Protein AF-A0A969QI67-F1 (afdb_monomer_lite)

Secondary structure (DSSP, 8-state):
-HHHHHHHHT-EEE--EEEEE-SS-EEEE--EEESEEEEEEEEEEEETTTTEEEEEEEEEEEEEE-GGGGGTB-HHHHHHTSS-B------GGGGGS-TTTSHHHHHHHHHHHHHHHHHTTSS-TTEEEHHHHHHHHS-HHHHHHHHH-HHHHHHHHHHHHHHHHHHHHTT-B-TT----S------------------------------------BPSS--GGGSTT--PPPPTTHHHHHHH-EEE-BPPTTHHHHHHHHHHHHHTT-PPPP--SPPPHHHHHHHHHHTT--HHHHHHHHTS-HHHHHHHHTTSSPPPHHHHHHHHHHHT-

Sequence (333 aa):
MASIAYALSCLMVKAVWIEGRGKKQIDASTPIGRMWEVLIDSHGQFDWITGKINEPDEVYITIRPGLWTAHFLNQAGSKAKEALYQFGYLALNILKLDPYHDELTLRLAIHLTLDVRIRARDRNPYEYRVKTLLEAVIPEAMIQEARQNSEKARGLFSRWNHALKLLASLGWQPADSGHSGSLELLAPLSVPEAAEAAEAAETTNQSGQSQSQNRVFYTQPYPEWLASESKLKKPRGWIDLWLEHKLMIKPPHPIPERMDSLMNHRKASVKPLKTSAPLTGADVKAARKERRWTQAKLAGTLKVHQSLIAKIESGDRPIRADLETDLRRILDL

Structure (mmCIF, N/CA/C/O backbone):
data_AF-A0A969QI67-F1
#
_entry.id   AF-A0A969QI67-F1
#
loop_
_atom_site.group_PDB
_atom_site.id
_atom_site.type_symbol
_atom_site.label_atom_id
_atom_site.label_alt_id
_atom_site.label_comp_id
_atom_site.label_asym_id
_atom_site.label_entity_id
_atom_site.label_seq_id
_atom_site.pdbx_PDB_ins_code
_atom_site.Cartn_x
_atom_site.Cartn_y
_atom_site.Cartn_z
_atom_site.occupancy
_atom_site.B_iso_or_equiv
_atom_site.auth_seq_id
_atom_site.auth_comp_id
_atom_site.auth_asym_id
_atom_site.auth_atom_id
_atom_site.pdbx_PDB_model_num
ATOM 1 N N . MET A 1 1 ? 26.042 0.770 8.384 1.00 57.84 1 MET A N 1
ATOM 2 C CA . MET A 1 1 ? 25.482 0.944 7.021 1.00 57.84 1 MET A CA 1
ATOM 3 C C . MET A 1 1 ? 25.737 -0.265 6.120 1.00 57.84 1 MET A C 1
ATOM 5 O O . MET A 1 1 ? 24.765 -0.810 5.613 1.00 57.84 1 MET A O 1
ATOM 9 N N . ALA A 1 2 ? 26.977 -0.755 5.975 1.00 64.81 2 ALA A N 1
ATOM 10 C CA . ALA A 1 2 ? 27.280 -1.943 5.156 1.00 64.81 2 ALA A CA 1
ATOM 11 C C . ALA A 1 2 ? 26.509 -3.218 5.573 1.00 64.81 2 ALA A C 1
ATOM 13 O O . ALA A 1 2 ? 26.012 -3.943 4.717 1.00 64.81 2 ALA A O 1
ATOM 14 N N . SER A 1 3 ? 26.310 -3.454 6.876 1.00 68.81 3 SER A N 1
ATOM 15 C CA . SER A 1 3 ? 25.497 -4.581 7.373 1.00 68.81 3 SER A CA 1
ATOM 16 C C . SER A 1 3 ? 24.025 -4.505 6.943 1.00 68.81 3 SER A C 1
ATOM 18 O O . SER A 1 3 ? 23.426 -5.522 6.605 1.00 68.81 3 SER A O 1
ATOM 20 N N . ILE A 1 4 ? 23.452 -3.298 6.900 1.00 73.25 4 ILE A N 1
ATOM 21 C CA . ILE A 1 4 ? 22.071 -3.054 6.462 1.00 73.25 4 ILE A CA 1
ATOM 22 C C . ILE A 1 4 ? 21.957 -3.262 4.948 1.00 73.25 4 ILE A C 1
ATOM 24 O O . ILE A 1 4 ? 21.030 -3.923 4.488 1.00 73.25 4 ILE A O 1
ATOM 28 N N . ALA A 1 5 ? 22.922 -2.761 4.170 1.00 73.00 5 ALA A N 1
ATOM 29 C CA . ALA A 1 5 ? 22.986 -2.988 2.725 1.00 73.00 5 ALA A CA 1
ATOM 30 C C . ALA A 1 5 ? 23.139 -4.479 2.380 1.00 73.00 5 ALA A C 1
ATOM 32 O O . ALA A 1 5 ? 22.491 -4.981 1.461 1.00 73.00 5 ALA A O 1
ATOM 33 N N . TYR A 1 6 ? 23.928 -5.212 3.168 1.00 75.44 6 TYR A N 1
ATOM 34 C CA . TYR A 1 6 ? 24.057 -6.657 3.029 1.00 75.44 6 TYR A CA 1
ATOM 35 C C . TYR A 1 6 ? 22.739 -7.373 3.350 1.00 75.44 6 TYR A C 1
ATOM 37 O O . TYR A 1 6 ? 22.290 -8.201 2.559 1.00 75.44 6 TYR A O 1
ATOM 45 N N . ALA A 1 7 ? 22.067 -7.004 4.447 1.00 76.56 7 ALA A N 1
ATOM 46 C CA . ALA A 1 7 ? 20.756 -7.551 4.797 1.00 76.56 7 ALA A CA 1
ATOM 47 C C . ALA A 1 7 ? 19.707 -7.294 3.699 1.00 76.56 7 ALA A C 1
ATOM 49 O O . ALA A 1 7 ? 18.962 -8.206 3.340 1.00 76.56 7 ALA A O 1
ATOM 50 N N . LEU A 1 8 ? 19.700 -6.096 3.099 1.00 74.94 8 LEU A N 1
ATOM 51 C CA . LEU A 1 8 ? 18.862 -5.768 1.939 1.00 74.94 8 LEU A CA 1
ATOM 52 C C . LEU A 1 8 ? 19.142 -6.690 0.742 1.00 74.94 8 LEU A C 1
ATOM 54 O O . LEU A 1 8 ? 18.202 -7.123 0.076 1.00 74.94 8 LEU A O 1
ATOM 58 N N . SER A 1 9 ? 20.410 -7.036 0.494 1.00 80.88 9 SER A N 1
ATOM 59 C CA . SER A 1 9 ? 20.816 -7.945 -0.592 1.00 80.88 9 SER A CA 1
ATOM 60 C C . SER A 1 9 ? 20.317 -9.387 -0.418 1.00 80.88 9 SER A C 1
ATOM 62 O O . SER A 1 9 ? 20.252 -10.140 -1.395 1.00 80.88 9 SER A O 1
ATOM 64 N N . CYS A 1 10 ? 19.976 -9.768 0.817 1.00 83.62 10 CYS A N 1
ATOM 65 C CA . CYS A 1 10 ? 19.497 -11.099 1.187 1.00 83.62 10 CYS A CA 1
ATOM 66 C C . CYS A 1 10 ? 17.968 -11.220 1.138 1.00 83.62 10 CYS A C 1
ATOM 68 O O . CYS A 1 10 ? 17.440 -12.328 1.246 1.00 83.62 10 CYS A O 1
ATOM 70 N N . LEU A 1 11 ? 17.241 -10.111 0.969 1.00 83.62 11 LEU A N 1
ATOM 71 C CA . LEU A 1 11 ? 15.788 -10.148 0.842 1.00 83.62 11 LEU A CA 1
ATOM 72 C C . LEU A 1 11 ? 15.393 -10.830 -0.469 1.00 83.62 11 LEU A C 1
ATOM 74 O O . LEU A 1 11 ? 15.774 -10.399 -1.561 1.00 83.62 11 LEU A O 1
ATOM 78 N N . MET A 1 12 ? 14.593 -11.888 -0.359 1.00 85.81 12 MET A N 1
ATOM 79 C CA . MET A 1 12 ? 14.030 -12.591 -1.506 1.00 85.81 12 MET A CA 1
ATOM 80 C C . MET A 1 12 ? 12.605 -12.134 -1.784 1.00 85.81 12 MET A C 1
ATOM 82 O O . MET A 1 12 ? 11.848 -11.790 -0.878 1.00 85.81 12 MET A O 1
ATOM 86 N N . VAL A 1 13 ? 12.223 -12.207 -3.052 1.00 85.44 13 VAL A N 1
ATOM 87 C CA . VAL A 1 13 ? 10.846 -12.047 -3.494 1.00 85.44 13 VAL A CA 1
ATOM 88 C C . VAL A 1 13 ? 10.419 -13.299 -4.246 1.00 85.44 13 VAL A C 1
ATOM 90 O O . VAL A 1 13 ? 11.119 -13.789 -5.133 1.00 85.44 13 VAL A O 1
ATOM 93 N N . LYS A 1 14 ? 9.251 -13.820 -3.872 1.00 84.88 14 LYS A N 1
ATOM 94 C CA . LYS A 1 14 ? 8.508 -14.801 -4.655 1.00 84.88 14 LYS A CA 1
ATOM 95 C C . LYS A 1 14 ? 7.307 -14.083 -5.226 1.00 84.88 14 LYS A C 1
ATOM 97 O O . LYS A 1 14 ? 6.438 -13.639 -4.478 1.00 84.88 14 LYS A O 1
ATOM 102 N N . ALA A 1 15 ? 7.263 -13.979 -6.539 1.00 79.38 15 ALA A N 1
ATOM 103 C CA . ALA A 1 15 ? 6.142 -13.368 -7.216 1.00 79.38 15 ALA A CA 1
ATOM 104 C C . ALA A 1 15 ? 5.354 -14.461 -7.940 1.00 79.38 15 ALA A C 1
ATOM 106 O O . ALA A 1 15 ? 5.941 -15.411 -8.443 1.00 79.38 15 ALA A O 1
ATOM 107 N N . VAL A 1 16 ? 4.026 -14.370 -7.931 1.00 80.38 16 VAL A N 1
ATOM 108 C CA . VAL A 1 16 ? 3.135 -15.362 -8.544 1.00 80.38 16 VAL A CA 1
ATOM 109 C C . VAL A 1 16 ? 2.173 -14.614 -9.450 1.00 80.38 16 VAL A C 1
ATOM 111 O O . VAL A 1 16 ? 1.449 -13.740 -8.972 1.00 80.38 16 VAL A O 1
ATOM 114 N N . TRP A 1 17 ? 2.138 -14.955 -10.736 1.00 76.00 17 TRP A N 1
ATOM 115 C CA . TRP A 1 17 ? 1.063 -14.508 -11.620 1.00 76.00 17 TRP A CA 1
ATOM 116 C C . TRP A 1 17 ? 0.420 -15.684 -12.331 1.00 76.00 17 TRP A C 1
ATOM 118 O O . TRP A 1 17 ? 1.061 -16.685 -12.633 1.00 76.00 17 TRP A O 1
ATOM 128 N N . ILE A 1 18 ? -0.870 -15.532 -12.603 1.00 73.88 18 ILE A N 1
ATOM 129 C CA . ILE A 1 18 ? -1.696 -16.526 -13.276 1.00 73.88 18 ILE A CA 1
ATOM 130 C C . ILE A 1 18 ? -1.919 -16.033 -14.706 1.00 73.88 18 ILE A C 1
ATOM 132 O O . ILE A 1 18 ? -2.551 -14.995 -14.904 1.00 73.88 18 ILE A O 1
ATOM 136 N N . GLU A 1 19 ? -1.386 -16.757 -15.686 1.00 69.50 19 GLU A N 1
ATOM 137 C CA . GLU A 1 19 ? -1.481 -16.436 -17.118 1.00 69.50 19 GLU A CA 1
ATOM 138 C C . GLU A 1 19 ? -2.840 -16.836 -17.699 1.00 69.50 19 GLU A C 1
ATOM 140 O O . GLU A 1 19 ? -3.358 -16.189 -18.611 1.00 69.50 19 GLU A O 1
ATOM 145 N N . GLY A 1 20 ? -3.475 -17.857 -17.120 1.00 66.00 20 GLY A N 1
ATOM 146 C CA . GLY A 1 20 ? -4.795 -18.301 -17.534 1.00 66.00 20 GLY A CA 1
ATOM 147 C C . GLY A 1 20 ? -5.398 -19.351 -16.611 1.00 66.00 20 GLY A C 1
ATOM 148 O O . GLY A 1 20 ? -4.713 -20.046 -15.863 1.00 66.00 20 GLY A O 1
ATOM 149 N N . ARG A 1 21 ? -6.725 -19.478 -16.674 1.00 63.44 21 ARG A N 1
ATOM 150 C CA . ARG A 1 21 ? -7.462 -20.583 -16.054 1.00 63.44 21 ARG A CA 1
ATOM 151 C C . ARG A 1 21 ? -7.973 -21.487 -17.170 1.00 63.44 21 ARG A C 1
ATOM 153 O O . ARG A 1 21 ? -8.913 -21.130 -17.875 1.00 63.44 21 ARG A O 1
ATOM 160 N N . GLY A 1 22 ? -7.327 -22.632 -17.362 1.00 66.81 22 GLY A N 1
ATOM 161 C CA . GLY A 1 22 ? -7.851 -23.705 -18.200 1.00 66.81 22 GLY A CA 1
ATOM 162 C C . GLY A 1 22 ? -9.047 -24.391 -17.532 1.00 66.81 22 GLY A C 1
ATOM 163 O O . GLY A 1 22 ? -9.340 -24.162 -16.360 1.00 66.81 22 GLY A O 1
ATOM 164 N N . LYS A 1 23 ? -9.729 -25.288 -18.257 1.00 62.09 23 LYS A N 1
ATOM 165 C CA . LYS A 1 23 ? -10.923 -25.996 -17.745 1.00 62.09 23 LYS A CA 1
ATOM 166 C C . LYS A 1 23 ? -10.667 -26.819 -16.467 1.00 62.09 23 LYS A C 1
ATOM 168 O O . LYS A 1 23 ? -11.623 -27.115 -15.761 1.00 62.09 23 LYS A O 1
ATOM 173 N N . LYS A 1 24 ? -9.413 -27.210 -16.185 1.00 69.25 24 LYS A N 1
ATOM 174 C CA . LYS A 1 24 ? -9.020 -27.999 -14.995 1.00 69.25 24 LYS A CA 1
ATOM 175 C C . LYS A 1 24 ? -7.653 -27.640 -14.386 1.00 69.25 24 LYS A C 1
ATOM 177 O O . LYS A 1 24 ? -7.269 -28.253 -13.399 1.00 69.25 24 LYS A O 1
ATOM 182 N N . GLN A 1 25 ? -6.905 -26.697 -14.961 1.00 72.81 25 GLN A N 1
ATOM 183 C CA . GLN A 1 25 ? -5.555 -26.342 -14.505 1.00 72.81 25 GLN A CA 1
ATOM 184 C C . GLN A 1 25 ? -5.342 -24.831 -14.603 1.00 72.81 25 GLN A C 1
ATOM 186 O O . GLN A 1 25 ? -5.896 -24.176 -15.488 1.00 72.81 25 GLN A O 1
ATOM 191 N N . ILE A 1 26 ? -4.570 -24.291 -13.663 1.00 76.12 26 ILE A N 1
ATOM 192 C CA . ILE A 1 26 ? -4.177 -22.885 -13.624 1.00 76.12 26 ILE A CA 1
ATOM 193 C C . ILE A 1 26 ? -2.772 -22.808 -14.206 1.00 76.12 26 ILE A C 1
ATOM 195 O O . ILE A 1 26 ? -1.869 -23.463 -13.693 1.00 76.12 26 ILE A O 1
ATOM 199 N N . ASP A 1 27 ? -2.613 -22.025 -15.266 1.00 73.88 27 ASP A N 1
ATOM 200 C CA . ASP A 1 27 ? -1.302 -21.722 -15.825 1.00 73.88 27 ASP A CA 1
ATOM 201 C C . ASP A 1 27 ? -0.727 -20.528 -15.062 1.00 73.88 27 ASP A C 1
ATOM 203 O O . ASP A 1 27 ? -1.368 -19.472 -14.985 1.00 73.88 27 ASP A O 1
ATOM 207 N N . ALA A 1 28 ? 0.413 -20.718 -14.403 1.00 77.69 28 ALA A N 1
ATOM 208 C CA . ALA A 1 28 ? 0.996 -19.729 -13.510 1.00 77.69 28 ALA A CA 1
ATOM 209 C C . ALA A 1 28 ? 2.522 -19.768 -13.544 1.00 77.69 28 ALA A C 1
ATOM 211 O O . ALA A 1 28 ? 3.132 -20.836 -13.541 1.00 77.69 28 ALA A O 1
ATOM 212 N N . SER A 1 29 ? 3.128 -18.587 -13.474 1.00 75.12 29 SER A N 1
ATOM 213 C CA . SER A 1 29 ? 4.569 -18.416 -13.323 1.00 75.12 29 SER A CA 1
ATOM 214 C C . SER A 1 29 ? 4.889 -17.948 -11.909 1.00 75.12 29 SER A C 1
ATOM 216 O O . SER A 1 29 ? 4.205 -17.078 -11.355 1.00 75.12 29 SER A O 1
ATOM 218 N N . THR A 1 30 ? 5.923 -18.542 -11.309 1.00 81.94 30 THR A N 1
ATOM 219 C CA . THR A 1 30 ? 6.340 -18.249 -9.932 1.00 81.94 30 THR A CA 1
ATOM 220 C C . THR A 1 30 ? 7.833 -17.923 -9.825 1.00 81.94 30 THR A C 1
ATOM 222 O O . THR A 1 30 ? 8.575 -18.701 -9.216 1.00 81.94 30 THR A O 1
ATOM 225 N N . PRO A 1 31 ? 8.325 -16.822 -10.426 1.00 81.25 31 PRO A N 1
ATOM 226 C CA . PRO A 1 31 ? 9.729 -16.452 -10.305 1.00 81.25 31 PRO A CA 1
ATOM 227 C C . PRO A 1 31 ? 10.107 -16.174 -8.845 1.00 81.25 31 PRO A C 1
ATOM 229 O O . PRO A 1 31 ? 9.384 -15.504 -8.098 1.00 81.25 31 PRO A O 1
ATOM 232 N N . ILE A 1 32 ? 11.271 -16.690 -8.455 1.00 86.56 32 ILE A N 1
ATOM 233 C CA . ILE A 1 32 ? 11.903 -16.457 -7.156 1.00 86.56 32 ILE A CA 1
ATOM 234 C C . ILE A 1 32 ? 13.264 -15.828 -7.428 1.00 86.56 32 ILE A C 1
ATOM 236 O O . ILE A 1 32 ? 14.030 -16.331 -8.247 1.00 86.56 32 ILE A O 1
ATOM 240 N N . GLY A 1 33 ? 13.568 -14.729 -6.748 1.00 86.56 33 GLY A N 1
ATOM 241 C CA . GLY A 1 33 ? 14.847 -14.050 -6.904 1.00 86.56 33 GLY A CA 1
ATOM 242 C C . GLY A 1 33 ? 15.124 -13.068 -5.778 1.00 86.56 33 GLY A C 1
ATOM 243 O O . GLY A 1 33 ? 14.332 -12.926 -4.844 1.00 86.56 33 GLY A O 1
ATOM 244 N N . ARG A 1 34 ? 16.257 -12.371 -5.871 1.00 87.75 34 ARG A N 1
ATOM 245 C CA . ARG A 1 34 ? 16.569 -11.268 -4.959 1.00 87.75 34 ARG A CA 1
ATOM 246 C C . ARG A 1 34 ? 15.637 -10.095 -5.230 1.00 87.75 34 ARG A C 1
ATOM 248 O O . ARG A 1 34 ? 15.347 -9.791 -6.385 1.00 87.75 34 ARG A O 1
ATOM 255 N N . MET A 1 35 ? 15.188 -9.430 -4.171 1.00 86.19 35 MET A N 1
ATOM 256 C CA . MET A 1 35 ? 14.384 -8.215 -4.288 1.00 86.19 35 MET A CA 1
ATOM 257 C C . MET A 1 35 ? 15.195 -7.100 -4.964 1.00 86.19 35 MET A C 1
ATOM 259 O O . MET A 1 35 ? 14.711 -6.464 -5.905 1.00 86.19 35 MET A O 1
ATOM 263 N N . TRP A 1 36 ? 16.446 -6.946 -4.524 1.00 88.00 36 TRP A N 1
ATOM 264 C CA . TRP A 1 36 ? 17.426 -5.988 -5.024 1.00 88.00 36 TRP A CA 1
ATOM 265 C C . TRP A 1 36 ? 18.759 -6.684 -5.284 1.00 88.00 36 TRP A C 1
ATOM 267 O O . TRP A 1 36 ? 19.158 -7.589 -4.549 1.00 88.00 36 TRP A O 1
ATOM 277 N N . GLU A 1 37 ? 19.471 -6.224 -6.302 1.00 89.56 37 GLU A N 1
ATOM 278 C CA . GLU A 1 37 ? 20.893 -6.496 -6.467 1.00 89.56 37 GLU A CA 1
ATOM 279 C C . GLU A 1 37 ? 21.665 -5.345 -5.829 1.00 89.56 37 GLU A C 1
ATOM 281 O O . GLU A 1 37 ? 21.509 -4.189 -6.220 1.00 89.56 37 GLU A O 1
ATOM 286 N N . VAL A 1 38 ? 22.459 -5.658 -4.808 1.00 89.88 38 VAL A N 1
ATOM 287 C CA . VAL A 1 38 ? 23.224 -4.668 -4.048 1.00 89.88 38 VAL A CA 1
ATOM 288 C C . VAL A 1 38 ? 24.699 -5.001 -4.188 1.00 89.88 38 VAL A C 1
ATOM 290 O O . VAL A 1 38 ? 25.115 -6.114 -3.867 1.00 89.88 38 VAL A O 1
ATOM 293 N N . LEU A 1 39 ? 25.475 -4.028 -4.652 1.00 88.44 39 LEU A N 1
ATOM 294 C CA . LEU A 1 39 ? 26.931 -4.059 -4.649 1.00 88.44 39 LEU A CA 1
ATOM 295 C C . LEU A 1 39 ? 27.422 -3.106 -3.559 1.00 88.44 39 LEU A C 1
ATOM 297 O O . LEU A 1 39 ? 27.044 -1.934 -3.549 1.00 88.44 39 LEU A O 1
ATOM 301 N N . ILE A 1 40 ? 28.241 -3.627 -2.650 1.00 88.19 40 ILE A N 1
ATOM 302 C CA . ILE A 1 40 ? 28.930 -2.852 -1.618 1.00 88.19 40 ILE A CA 1
ATOM 303 C C . ILE A 1 40 ? 30.399 -2.838 -2.010 1.00 88.19 40 ILE A C 1
ATOM 305 O O . ILE A 1 40 ? 31.020 -3.898 -2.073 1.00 88.19 40 ILE A O 1
ATOM 309 N N . ASP A 1 41 ? 30.915 -1.654 -2.292 1.00 87.94 41 ASP A N 1
ATOM 310 C CA . ASP A 1 41 ? 32.299 -1.430 -2.676 1.00 87.94 41 ASP A CA 1
ATOM 311 C C . ASP A 1 41 ? 32.969 -0.571 -1.599 1.00 87.94 41 ASP A C 1
ATOM 313 O O . ASP A 1 41 ? 32.676 0.619 -1.455 1.00 87.94 41 ASP A O 1
ATOM 317 N N . SER A 1 42 ? 33.783 -1.219 -0.768 1.00 87.31 42 SER A N 1
ATOM 318 C CA . SER A 1 42 ? 34.485 -0.592 0.352 1.00 87.31 42 SER A CA 1
ATOM 319 C C . SER A 1 42 ? 35.888 -0.198 -0.095 1.00 87.31 42 SER A C 1
ATOM 321 O O . SER A 1 42 ? 36.653 -1.060 -0.519 1.00 87.31 42 SER A O 1
ATOM 323 N N . HIS A 1 43 ? 36.242 1.075 0.056 1.00 86.12 43 HIS A N 1
ATOM 324 C CA . HIS A 1 43 ? 37.562 1.616 -0.268 1.00 86.12 43 HIS A CA 1
ATOM 325 C C . HIS A 1 43 ? 38.299 1.969 1.018 1.00 86.12 43 HIS A C 1
ATOM 327 O O . HIS A 1 43 ? 37.721 2.556 1.928 1.00 86.12 43 HIS A O 1
ATOM 333 N N . GLY A 1 44 ? 39.571 1.598 1.105 1.00 86.19 44 GLY A N 1
ATOM 334 C CA . GLY A 1 44 ? 40.429 1.899 2.246 1.00 86.19 44 GLY A CA 1
ATOM 335 C C . GLY A 1 44 ? 41.726 1.106 2.189 1.00 86.19 44 GLY A C 1
ATOM 336 O O . GLY A 1 44 ? 42.015 0.436 1.192 1.00 86.19 44 GLY A O 1
ATOM 337 N N . GLN A 1 45 ? 42.509 1.155 3.266 1.00 85.50 45 GLN A N 1
ATOM 338 C CA . GLN A 1 45 ? 43.750 0.388 3.332 1.00 85.50 45 GLN A CA 1
ATOM 339 C C . GLN A 1 45 ? 43.470 -1.118 3.322 1.00 85.50 45 GLN A C 1
ATOM 341 O O . GLN A 1 45 ? 42.814 -1.669 4.207 1.00 85.50 45 GLN A O 1
ATOM 346 N N . PHE A 1 46 ? 43.991 -1.783 2.291 1.00 85.50 46 PHE A N 1
ATOM 347 C CA . PHE A 1 46 ? 43.936 -3.228 2.162 1.00 85.50 46 PHE A CA 1
ATOM 348 C C . PHE A 1 46 ? 45.037 -3.857 3.010 1.00 85.50 46 PHE A C 1
ATOM 350 O O . PHE A 1 46 ? 46.228 -3.666 2.752 1.00 85.50 46 PHE A O 1
ATOM 357 N N . ASP A 1 47 ? 44.637 -4.623 4.016 1.00 86.19 47 ASP A N 1
ATOM 358 C CA . ASP A 1 47 ? 45.571 -5.399 4.810 1.00 86.19 47 ASP A CA 1
ATOM 359 C C . ASP A 1 47 ? 45.891 -6.709 4.078 1.00 86.19 47 ASP A C 1
ATOM 361 O O . ASP A 1 47 ? 45.068 -7.622 3.978 1.00 86.19 47 ASP A O 1
ATOM 365 N N . TRP A 1 48 ? 47.119 -6.797 3.565 1.00 82.62 48 TRP A N 1
ATOM 366 C CA . TRP A 1 48 ? 47.627 -7.948 2.818 1.00 82.62 48 TRP A CA 1
ATOM 367 C C . TRP A 1 48 ? 47.728 -9.232 3.652 1.00 82.62 48 TRP A C 1
ATOM 369 O O . TRP A 1 48 ? 47.780 -10.316 3.074 1.00 82.62 48 TRP A O 1
ATOM 379 N N . ILE A 1 49 ? 47.747 -9.135 4.986 1.00 85.19 49 ILE A N 1
ATOM 380 C CA . ILE A 1 49 ? 47.819 -10.292 5.888 1.00 85.19 49 ILE A CA 1
ATOM 381 C C . ILE A 1 49 ? 46.419 -10.859 6.127 1.00 85.19 49 ILE A C 1
ATOM 383 O O . ILE A 1 49 ? 46.221 -12.073 6.078 1.00 85.19 49 ILE A O 1
ATOM 387 N N . THR A 1 50 ? 45.433 -9.992 6.376 1.00 81.81 50 THR A N 1
ATOM 388 C CA . THR A 1 50 ? 44.051 -10.422 6.650 1.00 81.81 50 THR A CA 1
ATOM 389 C C . THR A 1 50 ? 43.192 -10.561 5.391 1.00 81.81 50 THR A C 1
ATOM 391 O O . THR A 1 50 ? 42.117 -11.165 5.450 1.00 81.81 50 THR A O 1
ATOM 394 N N . GLY A 1 51 ? 43.658 -10.043 4.249 1.00 82.12 51 GLY A N 1
ATOM 395 C CA . GLY A 1 51 ? 42.952 -10.066 2.966 1.00 82.12 51 GLY A CA 1
ATOM 396 C C . GLY A 1 51 ? 41.677 -9.221 2.968 1.00 82.12 51 GLY A C 1
ATOM 397 O O . GLY A 1 51 ? 40.738 -9.516 2.225 1.00 82.12 51 GLY A O 1
ATOM 398 N N . LYS A 1 52 ? 41.597 -8.225 3.856 1.00 82.88 52 LYS A N 1
ATOM 399 C CA . LYS A 1 52 ? 40.393 -7.434 4.122 1.00 82.88 52 LYS A CA 1
ATOM 400 C C . LYS A 1 52 ? 40.733 -5.959 4.287 1.00 82.88 52 LYS A C 1
ATOM 402 O O . LYS A 1 52 ? 41.849 -5.587 4.631 1.00 82.88 52 LYS A O 1
ATOM 407 N N . ILE A 1 53 ? 39.719 -5.128 4.079 1.00 83.44 53 ILE A N 1
ATOM 408 C CA . ILE A 1 53 ? 39.731 -3.714 4.452 1.00 83.44 53 ILE A CA 1
ATOM 409 C C . ILE A 1 53 ? 38.994 -3.632 5.788 1.00 83.44 53 ILE A C 1
ATOM 411 O O . ILE A 1 53 ? 37.776 -3.820 5.833 1.00 83.44 53 ILE A O 1
ATOM 415 N N . ASN A 1 54 ? 39.736 -3.453 6.880 1.00 76.19 54 ASN A N 1
ATOM 416 C CA . ASN A 1 54 ? 39.169 -3.486 8.233 1.00 76.19 54 ASN A CA 1
ATOM 417 C C . ASN A 1 54 ? 38.498 -2.154 8.608 1.00 76.19 54 ASN A C 1
ATOM 419 O O . ASN A 1 54 ? 37.465 -2.157 9.275 1.00 76.19 54 ASN A O 1
ATOM 423 N N . GLU A 1 55 ? 39.034 -1.038 8.111 1.00 82.12 55 GLU A N 1
ATOM 424 C CA . GLU A 1 55 ? 38.524 0.319 8.328 1.00 82.12 55 GLU A CA 1
ATOM 425 C C . GLU A 1 55 ? 38.457 1.046 6.977 1.00 82.12 55 GLU A C 1
ATOM 427 O O . GLU A 1 55 ? 39.445 1.629 6.538 1.00 82.12 55 GLU A O 1
ATOM 432 N N . PRO A 1 56 ? 37.336 0.929 6.244 1.00 81.81 56 PRO A N 1
ATOM 433 C CA . PRO A 1 56 ? 37.188 1.612 4.969 1.00 81.81 56 PRO A CA 1
ATOM 434 C C . PRO A 1 56 ? 37.027 3.120 5.179 1.00 81.81 56 PRO A C 1
ATOM 436 O O . PRO A 1 56 ? 36.194 3.549 5.980 1.00 81.81 56 PRO A O 1
ATOM 439 N N . ASP A 1 57 ? 37.783 3.903 4.415 1.00 86.56 57 ASP A N 1
ATOM 440 C CA . ASP A 1 57 ? 37.674 5.361 4.350 1.00 86.56 57 ASP A CA 1
ATOM 441 C C . ASP A 1 57 ? 36.360 5.776 3.663 1.00 86.56 57 ASP A C 1
ATOM 443 O O . ASP A 1 57 ? 35.703 6.737 4.066 1.00 86.56 57 ASP A O 1
ATOM 447 N N . GLU A 1 58 ? 35.936 5.011 2.648 1.00 85.81 58 GLU A N 1
ATOM 448 C CA . GLU A 1 58 ? 34.721 5.258 1.870 1.00 85.81 58 GLU A CA 1
ATOM 449 C C . GLU A 1 58 ? 33.960 3.957 1.575 1.00 85.81 58 GLU A C 1
ATOM 451 O O . GLU A 1 58 ? 34.539 2.883 1.410 1.00 85.81 58 GLU A O 1
ATOM 456 N N . VAL A 1 59 ? 32.628 4.038 1.479 1.00 84.38 59 VAL A N 1
ATOM 457 C CA . VAL A 1 59 ? 31.776 2.901 1.095 1.00 84.38 59 VAL A CA 1
ATOM 458 C C . VAL A 1 59 ? 30.768 3.349 0.044 1.00 84.38 59 VAL A C 1
ATOM 460 O O . VAL A 1 59 ? 29.855 4.124 0.335 1.00 84.38 59 VAL A O 1
ATOM 463 N N . TYR A 1 60 ? 30.888 2.804 -1.164 1.00 87.38 60 TYR A N 1
ATOM 464 C CA . TYR A 1 60 ? 29.936 3.007 -2.249 1.00 87.38 60 TYR A CA 1
ATOM 465 C C . TYR A 1 60 ? 28.914 1.871 -2.258 1.00 87.38 60 TYR A C 1
ATOM 467 O O . TYR A 1 60 ? 29.257 0.689 -2.273 1.00 87.38 60 TYR A O 1
ATOM 475 N N . ILE A 1 61 ? 27.628 2.223 -2.258 1.00 86.31 61 ILE A N 1
ATOM 476 C CA . ILE A 1 61 ? 26.530 1.252 -2.320 1.00 86.31 61 ILE A CA 1
ATOM 477 C C . ILE A 1 61 ? 25.770 1.481 -3.622 1.00 86.31 61 ILE A C 1
ATOM 479 O O . ILE A 1 61 ? 25.081 2.487 -3.781 1.00 86.31 61 ILE A O 1
ATOM 483 N N . THR A 1 62 ? 25.871 0.530 -4.550 1.00 88.50 62 THR A N 1
ATOM 484 C CA . THR A 1 62 ? 25.101 0.542 -5.801 1.00 88.50 62 THR A CA 1
ATOM 485 C C . THR A 1 62 ? 23.930 -0.423 -5.686 1.00 88.50 62 THR A C 1
ATOM 487 O O . THR A 1 62 ? 24.115 -1.593 -5.357 1.00 88.50 62 THR A O 1
ATOM 490 N N . ILE A 1 63 ? 22.719 0.053 -5.982 1.00 86.81 63 ILE A N 1
ATOM 491 C CA . ILE A 1 63 ? 21.485 -0.735 -5.880 1.00 86.81 63 ILE A CA 1
ATOM 492 C C . ILE A 1 63 ? 20.820 -0.808 -7.253 1.00 86.81 63 ILE A C 1
ATOM 494 O O . ILE A 1 63 ? 20.625 0.210 -7.918 1.00 86.81 63 ILE A O 1
ATOM 498 N N . ARG A 1 64 ? 20.446 -2.018 -7.671 1.00 89.94 64 ARG A N 1
ATOM 499 C CA . ARG A 1 64 ? 19.677 -2.290 -8.889 1.00 89.94 64 ARG A CA 1
ATOM 500 C C . ARG A 1 64 ? 18.440 -3.134 -8.566 1.00 89.94 64 ARG A C 1
ATOM 502 O O . ARG A 1 64 ? 18.457 -3.911 -7.608 1.00 89.94 64 ARG A O 1
ATOM 509 N N . PRO A 1 65 ? 17.346 -2.995 -9.333 1.00 88.69 65 PRO A N 1
ATOM 510 C CA . PRO A 1 65 ? 16.198 -3.882 -9.192 1.00 88.69 65 PRO A CA 1
ATOM 511 C C . PRO A 1 65 ? 16.591 -5.323 -9.532 1.00 88.69 65 PRO A C 1
ATOM 513 O O . PRO A 1 65 ? 17.319 -5.555 -10.494 1.00 88.69 65 PRO A O 1
ATOM 516 N N . GLY A 1 66 ? 16.089 -6.294 -8.767 1.00 88.12 66 GLY A N 1
ATOM 517 C CA . GLY A 1 66 ? 16.327 -7.704 -9.068 1.00 88.12 66 GLY A CA 1
ATOM 518 C C . GLY A 1 66 ? 15.621 -8.175 -10.345 1.00 88.12 66 GLY A C 1
ATOM 519 O O . GLY A 1 66 ? 14.644 -7.569 -10.802 1.00 88.12 66 GLY A O 1
ATOM 520 N N . LEU A 1 67 ? 16.071 -9.310 -10.889 1.00 87.88 67 LEU A N 1
ATOM 521 C CA . LEU A 1 67 ? 15.568 -9.897 -12.143 1.00 87.88 67 LEU A CA 1
ATOM 522 C C . LEU A 1 67 ? 14.058 -10.155 -12.175 1.00 87.88 67 LEU A C 1
ATOM 524 O O . LEU A 1 67 ? 13.466 -10.153 -13.251 1.00 87.88 67 LEU A O 1
ATOM 528 N N . TRP A 1 68 ? 13.409 -10.322 -11.017 1.00 85.19 68 TRP A N 1
ATOM 529 C CA . TRP A 1 68 ? 11.952 -10.452 -10.946 1.00 85.19 68 TRP A CA 1
ATOM 530 C C . TRP A 1 68 ? 11.250 -9.291 -11.668 1.00 85.19 68 TRP A C 1
ATOM 532 O O . TRP A 1 68 ? 10.248 -9.504 -12.345 1.00 85.19 68 TRP A O 1
ATOM 542 N N . THR A 1 69 ? 11.810 -8.078 -11.612 1.00 85.38 69 THR A N 1
ATOM 543 C CA . THR A 1 69 ? 11.242 -6.889 -12.262 1.00 85.38 69 THR A CA 1
ATOM 544 C C . THR A 1 69 ? 11.146 -7.009 -13.781 1.00 85.38 69 THR A C 1
ATOM 546 O O . THR A 1 69 ? 10.229 -6.427 -14.361 1.00 85.38 69 THR A O 1
ATOM 549 N N . ALA A 1 70 ? 11.992 -7.821 -14.427 1.00 83.12 70 ALA A N 1
ATOM 550 C CA . ALA A 1 70 ? 11.928 -8.075 -15.868 1.00 83.12 70 ALA A CA 1
ATOM 551 C C . ALA A 1 70 ? 10.584 -8.681 -16.302 1.00 83.12 70 ALA A C 1
ATOM 553 O O . ALA A 1 70 ? 10.178 -8.537 -17.456 1.00 83.12 70 ALA A O 1
ATOM 554 N N . HIS A 1 71 ? 9.870 -9.306 -15.366 1.00 79.50 71 HIS A N 1
ATOM 555 C CA . HIS A 1 71 ? 8.567 -9.891 -15.615 1.00 79.50 71 HIS A CA 1
ATOM 556 C C . HIS A 1 71 ? 7.371 -9.027 -15.181 1.00 79.50 71 HIS A C 1
ATOM 558 O O . HIS A 1 71 ? 6.247 -9.337 -15.565 1.00 79.50 71 HIS A O 1
ATOM 564 N N . PHE A 1 72 ? 7.573 -7.958 -14.399 1.00 76.06 72 PHE A N 1
ATOM 565 C CA . PHE A 1 72 ? 6.472 -7.140 -13.845 1.00 76.06 72 PHE A CA 1
ATOM 566 C C . PHE A 1 72 ? 6.541 -5.646 -14.172 1.00 76.06 72 PHE A C 1
ATOM 568 O O . PHE A 1 72 ? 5.521 -4.951 -14.119 1.00 76.06 72 PHE A O 1
ATOM 575 N N . LEU A 1 73 ? 7.730 -5.148 -14.505 1.00 78.56 73 LEU A N 1
ATOM 576 C CA . LEU A 1 73 ? 8.015 -3.748 -14.816 1.00 78.56 73 LEU A CA 1
ATOM 577 C C . LEU A 1 73 ? 8.557 -3.588 -16.246 1.00 78.56 73 LEU A C 1
ATOM 579 O O . LEU A 1 73 ? 9.129 -2.555 -16.586 1.00 78.56 73 LEU A O 1
ATOM 583 N N . ASN A 1 74 ? 8.319 -4.572 -17.119 1.00 81.06 74 ASN A N 1
ATOM 584 C CA . ASN A 1 74 ? 8.771 -4.559 -18.507 1.00 81.06 74 ASN A CA 1
ATOM 585 C C . ASN A 1 74 ? 7.644 -4.166 -19.476 1.00 81.06 74 ASN A C 1
ATOM 587 O O . ASN A 1 74 ? 6.806 -4.982 -19.867 1.00 81.06 74 ASN A O 1
ATOM 591 N N . GLN A 1 75 ? 7.641 -2.901 -19.903 1.00 76.88 75 GLN A N 1
ATOM 592 C CA . GLN A 1 75 ? 6.634 -2.371 -20.827 1.00 76.88 75 GLN A CA 1
ATOM 593 C C . GLN A 1 75 ? 6.682 -3.045 -22.207 1.00 76.88 75 GLN A C 1
ATOM 595 O O . GLN A 1 75 ? 5.632 -3.308 -22.798 1.00 76.88 75 GLN A O 1
ATOM 600 N N . ALA A 1 76 ? 7.880 -3.342 -22.721 1.00 75.19 76 ALA A N 1
ATOM 601 C CA . ALA A 1 76 ? 8.050 -4.018 -24.006 1.00 75.19 76 ALA A CA 1
ATOM 602 C C . ALA A 1 76 ? 7.531 -5.463 -23.943 1.00 75.19 76 ALA A C 1
ATOM 604 O O . ALA A 1 76 ? 6.750 -5.873 -24.802 1.00 75.19 76 ALA A O 1
ATOM 605 N N . GLY A 1 77 ? 7.870 -6.187 -22.872 1.00 75.38 77 GLY A N 1
ATOM 606 C CA . GLY A 1 77 ? 7.348 -7.527 -22.597 1.00 75.38 77 GLY A CA 1
ATOM 607 C C . GLY A 1 77 ? 5.827 -7.540 -22.420 1.00 75.38 77 GLY A C 1
ATOM 608 O O . GLY A 1 77 ? 5.162 -8.449 -22.905 1.00 75.38 77 GLY A O 1
ATOM 609 N N . SER A 1 78 ? 5.239 -6.492 -21.833 1.00 75.62 78 SER A N 1
ATOM 610 C CA . SER A 1 78 ? 3.779 -6.362 -21.743 1.00 75.62 78 SER A CA 1
ATOM 611 C C . SER A 1 78 ? 3.093 -6.181 -23.090 1.00 75.62 78 SER A C 1
ATOM 613 O O . SER A 1 78 ? 2.053 -6.801 -23.317 1.00 75.62 78 SER A O 1
ATOM 615 N N . LYS A 1 79 ? 3.681 -5.414 -24.016 1.00 75.94 79 LYS A N 1
ATOM 616 C CA . LYS A 1 79 ? 3.180 -5.333 -25.399 1.00 75.94 79 LYS A CA 1
ATOM 617 C C . LYS A 1 79 ? 3.292 -6.682 -26.120 1.00 75.94 79 LYS A C 1
ATOM 619 O O . LYS A 1 79 ? 2.391 -7.042 -26.871 1.00 75.94 79 LYS A O 1
ATOM 624 N N . ALA A 1 80 ? 4.353 -7.440 -25.844 1.00 73.56 80 ALA A N 1
ATOM 625 C CA . ALA A 1 80 ? 4.569 -8.784 -26.380 1.00 73.56 80 ALA A CA 1
ATOM 626 C C . ALA A 1 80 ? 3.751 -9.891 -25.677 1.00 73.56 80 ALA A C 1
ATOM 628 O O . ALA A 1 80 ? 3.732 -11.017 -26.163 1.00 73.56 80 ALA A O 1
ATOM 629 N N . LYS A 1 81 ? 3.040 -9.579 -24.579 1.00 71.50 81 LYS A N 1
ATOM 630 C CA . LYS A 1 81 ? 2.343 -10.537 -23.691 1.00 71.50 81 LYS A CA 1
ATOM 631 C C . LYS A 1 81 ? 3.261 -11.572 -23.018 1.00 71.50 81 LYS A C 1
ATOM 633 O O . LYS A 1 81 ? 2.805 -12.646 -22.654 1.00 71.50 81 LYS A O 1
ATOM 638 N N . GLU A 1 82 ? 4.528 -11.223 -22.821 1.00 73.56 82 GLU A N 1
ATOM 639 C CA . GLU A 1 82 ? 5.558 -12.059 -22.179 1.00 73.56 82 GLU A CA 1
ATOM 640 C C . GLU A 1 82 ? 5.902 -11.573 -20.757 1.00 73.56 82 GLU A C 1
ATOM 642 O O . GLU A 1 82 ? 6.593 -12.252 -20.002 1.00 73.56 82 GLU A O 1
ATOM 647 N N . ALA A 1 83 ? 5.429 -10.382 -20.380 1.00 74.12 83 ALA A N 1
ATOM 648 C CA . ALA A 1 83 ? 5.607 -9.805 -19.052 1.00 74.12 83 ALA A CA 1
ATOM 649 C C . ALA A 1 83 ? 4.381 -8.980 -18.646 1.00 74.12 83 ALA A C 1
ATOM 651 O O . ALA A 1 83 ? 3.619 -8.494 -19.483 1.00 74.12 83 ALA A O 1
ATOM 652 N N . LEU A 1 84 ? 4.201 -8.761 -17.350 1.00 71.00 84 LEU A N 1
ATOM 653 C CA . LEU A 1 84 ? 3.305 -7.736 -16.844 1.00 71.00 84 LEU A CA 1
ATOM 654 C C . LEU A 1 84 ? 4.027 -6.385 -16.854 1.00 71.00 84 LEU A C 1
ATOM 656 O O . LEU A 1 84 ? 5.236 -6.292 -16.659 1.00 71.00 84 LEU A O 1
ATOM 660 N N . TYR A 1 85 ? 3.262 -5.321 -17.077 1.00 73.00 85 TYR A N 1
ATOM 661 C CA . TYR A 1 85 ? 3.700 -3.960 -16.796 1.00 73.00 85 TYR A CA 1
ATOM 662 C C . TYR A 1 85 ? 2.674 -3.318 -15.876 1.00 73.00 85 TYR A C 1
ATOM 664 O O . TYR A 1 85 ? 1.634 -2.809 -16.306 1.00 73.00 85 TYR A O 1
ATOM 672 N N . GLN A 1 86 ? 2.922 -3.440 -14.576 1.00 68.81 86 GLN A N 1
ATOM 673 C CA . GLN A 1 86 ? 2.031 -2.929 -13.550 1.00 68.81 86 GLN A CA 1
ATOM 674 C C . GLN A 1 86 ? 2.832 -2.201 -12.479 1.00 68.81 86 GLN A C 1
ATOM 676 O O . GLN A 1 86 ? 3.626 -2.802 -11.772 1.00 68.81 86 GLN A O 1
ATOM 681 N N . PHE A 1 87 ? 2.551 -0.913 -12.316 1.00 70.31 87 PHE A N 1
ATOM 682 C CA . PHE A 1 87 ? 3.083 -0.102 -11.229 1.00 70.31 87 PHE A CA 1
ATOM 683 C C . PHE A 1 87 ? 1.945 0.668 -10.551 1.00 70.31 87 PHE A C 1
ATOM 685 O O . PHE A 1 87 ? 0.891 0.902 -11.150 1.00 70.31 87 PHE A O 1
ATOM 692 N N . GLY A 1 88 ? 2.141 0.997 -9.278 1.00 70.31 88 GLY A N 1
ATOM 693 C CA . GLY A 1 88 ? 1.301 1.928 -8.531 1.00 70.31 88 GLY A CA 1
ATOM 694 C C . GLY A 1 88 ? 2.021 3.261 -8.373 1.00 70.31 88 GLY A C 1
ATOM 695 O O . GLY A 1 88 ? 3.246 3.329 -8.469 1.00 70.31 88 GLY A O 1
ATOM 696 N N . TYR A 1 89 ? 1.263 4.321 -8.130 1.00 77.06 89 TYR A N 1
ATOM 697 C CA . TYR A 1 89 ? 1.839 5.561 -7.619 1.00 77.06 89 TYR A CA 1
ATOM 698 C C . TYR A 1 89 ? 1.939 5.454 -6.106 1.00 77.06 89 TYR A C 1
ATOM 700 O O . TYR A 1 89 ? 1.093 4.808 -5.516 1.00 77.06 89 TYR A O 1
ATOM 708 N N . LEU A 1 90 ? 2.938 6.076 -5.488 1.00 80.62 90 LEU A N 1
ATOM 709 C CA . LEU A 1 90 ? 2.999 6.276 -4.042 1.00 80.62 90 LEU A CA 1
ATOM 710 C C . LEU A 1 90 ? 3.240 7.761 -3.792 1.00 80.62 90 LEU A C 1
ATOM 712 O O . LEU A 1 90 ? 4.098 8.359 -4.444 1.00 80.62 90 LEU A O 1
ATOM 716 N N . ALA A 1 91 ? 2.470 8.375 -2.893 1.00 78.50 91 ALA A N 1
ATOM 717 C CA . ALA A 1 91 ? 2.681 9.779 -2.565 1.00 78.50 91 ALA A CA 1
ATOM 718 C C . ALA A 1 91 ? 4.012 9.925 -1.820 1.00 78.50 91 ALA A C 1
ATOM 720 O O . ALA A 1 91 ? 4.196 9.330 -0.762 1.00 78.50 91 ALA A O 1
ATOM 721 N N . LEU A 1 92 ? 4.922 10.748 -2.348 1.00 77.06 92 LEU A N 1
ATOM 722 C CA . LEU A 1 92 ? 6.259 10.938 -1.773 1.00 77.06 92 LEU A CA 1
ATOM 723 C C . LEU A 1 92 ? 6.205 11.388 -0.305 1.00 77.06 92 LEU A C 1
ATOM 725 O O . LEU A 1 92 ? 7.030 10.976 0.501 1.00 77.06 92 LEU A O 1
ATOM 729 N N . ASN A 1 93 ? 5.195 12.185 0.057 1.00 79.81 93 ASN A N 1
ATOM 730 C CA . ASN A 1 93 ? 5.002 12.653 1.427 1.00 79.81 93 ASN A CA 1
ATOM 731 C C . ASN A 1 93 ? 4.779 11.510 2.435 1.00 79.81 93 ASN A C 1
ATOM 733 O O . ASN A 1 93 ? 5.104 11.689 3.601 1.00 79.81 93 ASN A O 1
ATOM 737 N N . ILE A 1 94 ? 4.301 10.334 2.007 1.00 82.00 94 ILE A N 1
ATOM 738 C CA . ILE A 1 94 ? 4.153 9.155 2.880 1.00 82.00 94 ILE A CA 1
ATOM 739 C C . ILE A 1 94 ? 5.519 8.676 3.382 1.00 82.00 94 ILE A C 1
ATOM 741 O O . ILE A 1 94 ? 5.624 8.218 4.513 1.00 82.00 94 ILE A O 1
ATOM 745 N N . LEU A 1 95 ? 6.578 8.834 2.578 1.00 81.62 95 LEU A N 1
ATOM 746 C CA . LEU A 1 95 ? 7.938 8.441 2.958 1.00 81.62 95 LEU A CA 1
ATOM 747 C C . LEU A 1 95 ? 8.549 9.345 4.039 1.00 81.62 95 LEU A C 1
ATOM 749 O O . LEU A 1 95 ? 9.621 9.034 4.544 1.00 81.62 95 LEU A O 1
ATOM 753 N N . LYS A 1 96 ? 7.891 10.460 4.386 1.00 83.12 96 LYS A N 1
ATOM 754 C CA . LYS A 1 96 ? 8.299 11.334 5.496 1.00 83.12 96 LYS A CA 1
ATOM 755 C C . LYS A 1 96 ? 7.795 10.840 6.854 1.00 83.12 96 LYS A C 1
ATOM 757 O O . LYS A 1 96 ? 8.207 11.390 7.867 1.00 83.12 96 LYS A O 1
ATOM 762 N N . LEU A 1 97 ? 6.877 9.869 6.876 1.00 82.81 97 LEU A N 1
ATOM 763 C CA . LEU A 1 97 ? 6.374 9.295 8.120 1.00 82.81 97 LEU A CA 1
ATOM 764 C C . LEU A 1 97 ? 7.467 8.486 8.808 1.00 82.81 97 LEU A C 1
ATOM 766 O O . LEU A 1 97 ? 8.175 7.716 8.159 1.00 82.81 97 LEU A O 1
ATOM 770 N N . ASP A 1 98 ? 7.543 8.617 10.128 1.00 83.31 98 ASP A N 1
ATOM 771 C CA . ASP A 1 98 ? 8.393 7.756 10.932 1.00 83.31 98 ASP A CA 1
ATOM 772 C C . ASP A 1 98 ? 7.737 6.365 11.043 1.00 83.31 98 ASP A C 1
ATOM 774 O O . ASP A 1 98 ? 6.649 6.244 11.618 1.00 83.31 98 ASP A O 1
ATOM 778 N N . PRO A 1 99 ? 8.357 5.295 10.510 1.00 83.81 99 PRO A N 1
ATOM 779 C CA . PRO A 1 99 ? 7.775 3.959 10.551 1.00 83.81 99 PRO A CA 1
ATOM 780 C C . PRO A 1 99 ? 7.636 3.395 11.974 1.00 83.81 99 PRO A C 1
ATOM 782 O O . PRO A 1 99 ? 6.822 2.493 12.172 1.00 83.81 99 PRO A O 1
ATOM 785 N N . TYR A 1 100 ? 8.393 3.899 12.954 1.00 81.44 100 TYR A N 1
ATOM 786 C CA . TYR A 1 100 ? 8.351 3.434 14.342 1.00 81.44 100 TYR A CA 1
ATOM 787 C C . T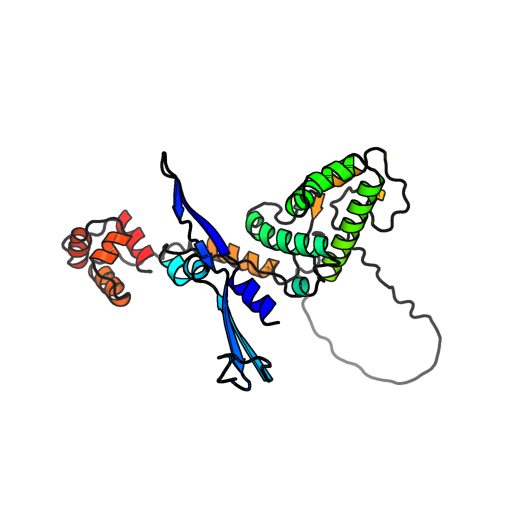YR A 1 100 ? 7.260 4.126 15.162 1.00 81.44 100 TYR A C 1
ATOM 789 O O . TYR A 1 100 ? 6.664 3.502 16.041 1.00 81.44 100 TYR A O 1
ATOM 797 N N . HIS A 1 101 ? 6.976 5.395 14.872 1.00 83.88 101 HIS A N 1
ATOM 798 C CA . HIS A 1 101 ? 5.992 6.180 15.623 1.00 83.88 101 HIS A CA 1
ATOM 799 C C . HIS A 1 101 ? 4.624 6.250 14.934 1.00 83.88 101 HIS A C 1
ATOM 801 O O . HIS A 1 101 ? 3.594 6.165 15.603 1.00 83.88 101 HIS A O 1
ATOM 807 N N . ASP A 1 102 ? 4.600 6.294 13.602 1.00 89.69 102 ASP A N 1
ATOM 808 C CA . ASP A 1 102 ? 3.387 6.466 12.799 1.00 89.69 102 ASP A CA 1
ATOM 809 C C . ASP A 1 102 ? 3.073 5.226 11.952 1.00 89.69 102 ASP A C 1
ATOM 811 O O . ASP A 1 102 ? 2.503 5.308 10.861 1.00 89.69 102 ASP A O 1
ATOM 815 N N . GLU A 1 103 ? 3.414 4.049 12.480 1.00 91.00 103 GLU A N 1
ATOM 816 C CA . GLU A 1 103 ? 3.268 2.754 11.811 1.00 91.00 103 GLU A CA 1
ATOM 817 C C . GLU A 1 103 ? 1.869 2.554 11.200 1.00 91.00 103 GLU A C 1
ATOM 819 O O . GLU A 1 103 ? 1.740 2.180 10.034 1.00 91.00 103 GLU A O 1
ATOM 824 N N . LEU A 1 104 ? 0.804 2.821 11.968 1.00 92.38 104 LEU A N 1
ATOM 825 C CA . LEU A 1 104 ? -0.574 2.636 11.497 1.00 92.38 104 LEU A CA 1
ATOM 826 C C . LEU A 1 104 ? -0.897 3.574 10.328 1.00 92.38 104 LEU A C 1
ATOM 828 O O . LEU A 1 104 ? -1.498 3.143 9.345 1.00 92.38 104 LEU A O 1
ATOM 832 N N . THR A 1 105 ? -0.473 4.835 10.419 1.00 92.75 105 THR A N 1
ATOM 833 C CA . THR A 1 105 ? -0.629 5.838 9.359 1.00 92.75 105 THR A CA 1
ATOM 834 C C . THR A 1 105 ? 0.078 5.392 8.090 1.00 92.75 105 THR A C 1
ATOM 836 O O . THR A 1 105 ? -0.518 5.422 7.015 1.00 92.75 105 THR A O 1
ATOM 839 N N . LEU A 1 106 ? 1.328 4.938 8.213 1.00 91.06 106 LEU A N 1
ATOM 840 C CA . LEU A 1 106 ? 2.140 4.486 7.091 1.00 91.06 106 LEU A CA 1
ATOM 841 C C . LEU A 1 106 ? 1.499 3.280 6.399 1.00 91.06 106 LEU A C 1
ATOM 843 O O . LEU A 1 106 ? 1.327 3.283 5.178 1.00 91.06 106 LEU A O 1
ATOM 847 N N . ARG A 1 107 ? 1.080 2.273 7.176 1.00 92.50 107 ARG A N 1
ATOM 848 C CA . ARG A 1 107 ? 0.406 1.084 6.640 1.00 92.50 107 ARG A CA 1
ATOM 849 C C . ARG A 1 107 ? -0.911 1.439 5.950 1.00 92.50 107 ARG A C 1
ATOM 851 O O . ARG A 1 107 ? -1.154 0.951 4.849 1.00 92.50 107 ARG A O 1
ATOM 858 N N . LEU A 1 108 ? -1.727 2.316 6.546 1.00 92.62 108 LEU A N 1
ATOM 859 C CA . LEU A 1 108 ? -2.960 2.812 5.925 1.00 92.62 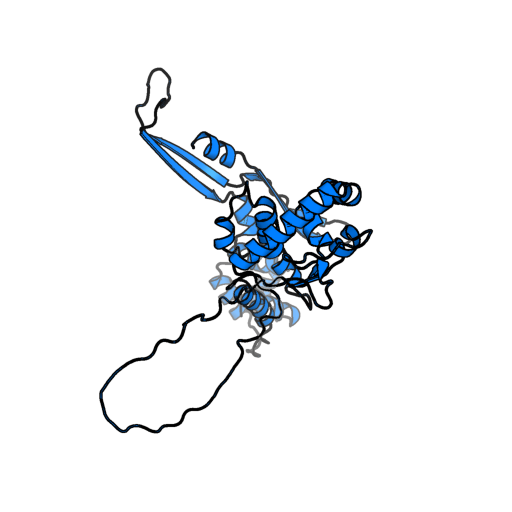108 LEU A CA 1
ATOM 860 C C . LEU A 1 108 ? -2.672 3.548 4.620 1.00 92.62 108 LEU A C 1
ATOM 862 O O . LEU A 1 108 ? -3.298 3.253 3.609 1.00 92.62 108 LEU A O 1
ATOM 866 N N . ALA A 1 109 ? -1.707 4.465 4.613 1.00 90.31 109 ALA A N 1
ATOM 867 C CA . ALA A 1 109 ? -1.370 5.250 3.433 1.00 90.31 109 ALA A CA 1
ATOM 868 C C . ALA A 1 109 ? -0.916 4.363 2.264 1.00 90.31 109 ALA A C 1
ATOM 870 O O . ALA A 1 109 ? -1.363 4.554 1.131 1.00 90.31 109 ALA A O 1
ATOM 871 N N . ILE A 1 110 ? -0.068 3.364 2.537 1.00 88.38 110 ILE A N 1
ATOM 872 C CA . ILE A 1 110 ? 0.363 2.369 1.547 1.00 88.38 110 ILE A CA 1
ATOM 873 C C . ILE A 1 110 ? -0.835 1.545 1.064 1.00 88.38 110 ILE A C 1
ATOM 875 O O . ILE A 1 110 ? -1.046 1.432 -0.144 1.00 88.38 110 ILE A O 1
ATOM 879 N N . HIS A 1 111 ? -1.634 0.997 1.986 1.00 89.44 111 HIS A N 1
ATOM 880 C CA . HIS A 1 111 ? -2.776 0.152 1.643 1.00 89.44 111 HIS A CA 1
ATOM 881 C C . HIS A 1 111 ? -3.797 0.901 0.786 1.00 89.44 111 HIS A C 1
ATOM 883 O O . HIS A 1 111 ? -4.124 0.437 -0.301 1.00 89.44 111 HIS A O 1
ATOM 889 N N . LEU A 1 112 ? -4.227 2.088 1.217 1.00 89.75 112 LEU A N 1
ATOM 890 C CA . LEU A 1 112 ? -5.167 2.934 0.482 1.00 89.75 112 LEU A CA 1
ATOM 891 C C . LEU A 1 112 ? -4.647 3.241 -0.922 1.00 89.75 112 LEU A C 1
ATOM 893 O O . LEU A 1 112 ? -5.379 3.156 -1.899 1.00 89.75 112 LEU A O 1
ATOM 897 N N . THR A 1 113 ? -3.358 3.542 -1.050 1.00 85.06 113 THR A N 1
ATOM 898 C CA . THR A 1 113 ? -2.7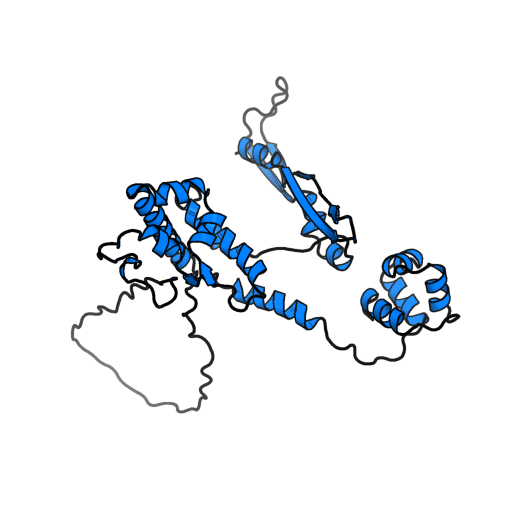54 3.851 -2.345 1.00 85.06 113 THR A CA 1
ATOM 899 C C . THR A 1 113 ? -2.795 2.656 -3.311 1.00 85.06 113 THR A C 1
ATOM 901 O O . THR A 1 113 ? -3.073 2.821 -4.502 1.00 85.06 113 THR A O 1
ATOM 904 N N . LEU A 1 114 ? -2.530 1.445 -2.814 1.00 82.69 114 LEU A N 1
ATOM 905 C CA . LEU A 1 114 ? -2.608 0.218 -3.609 1.00 82.69 114 LEU A CA 1
ATOM 906 C C . LEU A 1 114 ? -4.058 -0.134 -3.957 1.00 82.69 114 LEU A C 1
ATOM 908 O O . LEU A 1 114 ? -4.359 -0.472 -5.105 1.00 82.69 114 LEU A O 1
ATOM 912 N N . ASP A 1 115 ? -4.946 -0.032 -2.971 1.00 83.69 115 ASP A N 1
ATOM 913 C CA . ASP A 1 115 ? -6.336 -0.463 -3.071 1.00 83.69 115 ASP A CA 1
ATOM 914 C C . ASP A 1 115 ? -7.140 0.429 -4.019 1.00 83.69 115 ASP A C 1
ATOM 916 O O . ASP A 1 115 ? -7.953 -0.058 -4.803 1.00 83.69 115 ASP A O 1
ATOM 920 N N . VAL A 1 116 ? -6.822 1.724 -4.074 1.00 80.56 116 VAL A N 1
ATOM 921 C CA . VAL A 1 116 ? -7.451 2.654 -5.013 1.00 80.56 116 VAL A CA 1
ATOM 922 C C . VAL A 1 116 ? -7.324 2.175 -6.467 1.00 80.56 116 VAL A C 1
ATOM 924 O O . VAL A 1 116 ? -8.269 2.312 -7.240 1.00 80.56 116 VAL A O 1
ATOM 927 N N . ARG A 1 117 ? -6.203 1.558 -6.866 1.00 75.81 117 ARG A N 1
ATOM 928 C CA . ARG A 1 117 ? -6.053 1.021 -8.232 1.00 75.81 117 ARG A CA 1
ATOM 929 C C . ARG A 1 117 ? -6.959 -0.184 -8.482 1.00 75.81 117 ARG A C 1
ATOM 931 O O . ARG A 1 117 ? -7.436 -0.363 -9.604 1.00 75.81 117 ARG A O 1
ATOM 938 N N . ILE A 1 118 ? -7.158 -1.016 -7.464 1.00 78.62 118 ILE A N 1
ATOM 939 C CA . ILE A 1 118 ? -8.018 -2.202 -7.527 1.00 78.62 118 ILE A CA 1
ATOM 940 C C . ILE A 1 118 ? -9.476 -1.752 -7.653 1.00 78.62 118 ILE A C 1
ATOM 942 O O . ILE A 1 118 ? -10.188 -2.212 -8.546 1.00 78.62 118 ILE A O 1
ATOM 946 N N . ARG A 1 119 ? -9.865 -0.779 -6.826 1.00 80.44 119 ARG A N 1
ATOM 947 C CA . ARG A 1 119 ? -11.218 -0.220 -6.745 1.00 80.44 119 ARG A CA 1
ATOM 948 C C . ARG A 1 119 ? -11.532 0.835 -7.786 1.00 80.44 119 ARG A C 1
ATOM 950 O O . ARG A 1 119 ? -12.669 1.271 -7.863 1.00 80.44 119 ARG A O 1
ATOM 957 N N . ALA A 1 120 ? -10.576 1.243 -8.618 1.00 76.69 120 ALA A N 1
ATOM 958 C CA . ALA A 1 120 ? -10.770 2.331 -9.578 1.00 76.69 120 ALA A CA 1
ATOM 959 C C . ALA A 1 120 ? -11.961 2.106 -10.541 1.00 76.69 120 ALA A C 1
ATOM 961 O O . ALA A 1 120 ? -12.473 3.046 -11.139 1.00 76.69 120 ALA A O 1
ATOM 962 N N . ARG A 1 121 ? -12.407 0.853 -10.705 1.00 71.38 121 ARG A N 1
ATOM 963 C CA . ARG A 1 121 ? -13.569 0.470 -11.525 1.00 71.38 121 ARG A CA 1
ATOM 964 C C . ARG A 1 121 ? -14.898 0.469 -10.770 1.00 71.38 121 ARG A C 1
ATOM 966 O O . ARG A 1 121 ? -15.942 0.329 -11.408 1.00 71.38 121 ARG A O 1
ATOM 973 N N . ASP A 1 122 ? -14.862 0.584 -9.452 1.00 80.19 122 ASP A N 1
ATOM 974 C CA . ASP A 1 122 ? -16.044 0.567 -8.607 1.00 80.19 122 ASP A CA 1
ATOM 975 C C . ASP A 1 122 ? -16.773 1.907 -8.691 1.00 80.19 122 ASP A C 1
ATOM 977 O O . ASP A 1 122 ? -16.191 2.948 -8.997 1.00 80.19 122 ASP A O 1
ATOM 981 N N . ARG A 1 123 ? -18.074 1.897 -8.384 1.00 72.94 123 ARG A N 1
ATOM 982 C CA . ARG A 1 123 ? -18.878 3.129 -8.354 1.00 72.94 123 ARG A CA 1
ATOM 983 C C . ARG A 1 123 ? -18.399 4.114 -7.285 1.00 72.94 123 ARG A C 1
ATOM 985 O O . ARG A 1 123 ? -18.571 5.313 -7.462 1.00 72.94 123 ARG A O 1
ATOM 992 N N . ASN A 1 124 ? -17.823 3.609 -6.191 1.00 77.50 124 ASN A N 1
ATOM 993 C CA . ASN A 1 124 ? -17.285 4.420 -5.104 1.00 77.50 124 ASN A CA 1
ATOM 994 C C . ASN A 1 124 ? -15.871 3.943 -4.707 1.00 77.50 124 ASN A C 1
ATOM 996 O O . ASN A 1 124 ? -15.722 3.205 -3.732 1.00 77.50 124 ASN A O 1
ATOM 1000 N N . PRO A 1 125 ? -14.823 4.333 -5.458 1.00 81.56 125 PRO A N 1
ATOM 1001 C CA . PRO A 1 125 ? -13.459 3.820 -5.273 1.00 81.56 125 PRO A CA 1
ATOM 1002 C C . PRO A 1 125 ? -12.796 4.269 -3.961 1.00 81.56 125 PRO A C 1
ATOM 1004 O O . PRO A 1 125 ? -11.757 3.732 -3.580 1.00 81.56 125 PRO A O 1
ATOM 1007 N N . TYR A 1 126 ? -13.378 5.260 -3.282 1.00 87.94 126 TYR A N 1
ATOM 1008 C CA . TYR A 1 126 ? -12.808 5.892 -2.092 1.00 87.94 126 TYR A CA 1
ATOM 1009 C C . TYR A 1 126 ? -13.602 5.609 -0.814 1.00 87.94 126 TYR A C 1
ATOM 1011 O O . TYR A 1 126 ? -13.257 6.155 0.233 1.00 87.94 126 TYR A O 1
ATOM 1019 N N . GLU A 1 127 ? -14.665 4.802 -0.881 1.00 89.69 127 GLU A N 1
ATOM 1020 C CA . GLU A 1 127 ? -15.432 4.401 0.297 1.00 89.69 127 GLU A CA 1
ATOM 1021 C C . GLU A 1 127 ? -14.854 3.136 0.926 1.00 89.69 127 GLU A C 1
ATOM 1023 O O . GLU A 1 127 ? -14.659 2.104 0.277 1.00 89.69 127 GLU A O 1
ATOM 1028 N N . TYR A 1 128 ? -14.639 3.214 2.232 1.00 91.06 128 TYR A N 1
ATOM 1029 C CA . TYR A 1 128 ? -14.094 2.140 3.037 1.00 91.06 128 TYR A CA 1
ATOM 1030 C C . TYR A 1 128 ? -14.917 1.949 4.303 1.00 91.06 128 TYR A C 1
ATOM 1032 O O . TYR A 1 128 ? -15.609 2.854 4.765 1.00 91.06 128 TYR A O 1
ATOM 1040 N N . ARG A 1 129 ? -14.804 0.764 4.897 1.00 93.00 129 ARG A N 1
ATOM 1041 C CA . ARG A 1 129 ? -15.290 0.475 6.246 1.00 93.00 129 ARG A CA 1
ATOM 1042 C C . ARG A 1 129 ? -14.097 0.413 7.193 1.00 93.00 129 ARG A C 1
ATOM 1044 O O . ARG A 1 129 ? -13.075 -0.167 6.823 1.00 93.00 129 ARG A O 1
ATOM 1051 N N . VAL A 1 130 ? -14.232 0.963 8.403 1.00 93.12 130 VAL A N 1
ATOM 1052 C CA . VAL A 1 130 ? -13.153 0.979 9.412 1.00 93.12 130 VAL A CA 1
ATOM 1053 C C . VAL A 1 130 ? -12.614 -0.431 9.652 1.00 93.12 130 VAL A C 1
ATOM 1055 O O . VAL A 1 130 ? -11.408 -0.646 9.565 1.00 93.12 130 VAL A O 1
ATOM 1058 N N . LYS A 1 131 ? -13.508 -1.400 9.884 1.00 94.56 131 LYS A N 1
ATOM 1059 C CA . LYS A 1 131 ? -13.169 -2.812 10.086 1.00 94.56 131 LYS A CA 1
ATOM 1060 C C . LYS A 1 131 ? -12.271 -3.350 8.976 1.00 94.56 131 LYS A C 1
ATOM 1062 O O . LYS A 1 131 ? -11.173 -3.804 9.259 1.00 94.56 131 LYS A O 1
ATOM 1067 N N . THR A 1 132 ? -12.706 -3.223 7.724 1.00 92.62 132 THR A N 1
ATOM 1068 C CA . THR A 1 132 ? -11.987 -3.759 6.562 1.00 92.62 132 THR A CA 1
ATOM 1069 C C . THR A 1 132 ? -10.604 -3.132 6.399 1.00 92.62 132 THR A C 1
ATOM 1071 O O . THR A 1 132 ? -9.657 -3.827 6.050 1.00 92.62 132 THR A O 1
ATOM 1074 N N . LEU A 1 133 ? -10.465 -1.830 6.672 1.00 93.75 133 LEU A N 1
ATOM 1075 C CA . LEU A 1 133 ? -9.156 -1.180 6.624 1.00 93.75 133 LEU A CA 1
ATOM 1076 C C . LEU A 1 133 ? -8.237 -1.650 7.743 1.00 93.75 133 LEU A C 1
ATOM 1078 O O . LEU A 1 133 ? -7.065 -1.896 7.484 1.00 93.75 133 LEU A O 1
ATOM 1082 N N . LEU A 1 134 ? -8.751 -1.783 8.966 1.00 95.06 134 LEU A N 1
ATOM 1083 C CA . LEU A 1 134 ? -7.968 -2.286 10.090 1.00 95.06 134 LEU A CA 1
ATOM 1084 C C . LEU A 1 134 ? -7.518 -3.728 9.846 1.00 95.06 134 LEU A C 1
ATOM 1086 O O . LEU A 1 134 ? -6.332 -4.006 9.973 1.00 95.06 134 LEU A O 1
ATOM 1090 N N . GLU A 1 135 ? -8.418 -4.609 9.411 1.00 94.69 135 GLU A N 1
ATOM 1091 C CA . GLU A 1 135 ? -8.105 -6.005 9.064 1.00 94.69 135 GLU A CA 1
ATOM 1092 C C . GLU A 1 135 ? -7.005 -6.110 7.994 1.00 94.69 135 GLU A C 1
ATOM 1094 O O . GLU A 1 135 ? -6.204 -7.043 8.007 1.00 94.69 135 GLU A O 1
ATOM 1099 N N . ALA A 1 136 ? -6.926 -5.135 7.083 1.00 91.94 136 ALA A N 1
ATOM 1100 C CA . ALA A 1 136 ? -5.906 -5.107 6.042 1.00 91.94 136 ALA A CA 1
ATOM 1101 C C . ALA A 1 136 ? -4.523 -4.634 6.527 1.00 91.94 136 ALA A C 1
ATOM 1103 O O . ALA A 1 136 ? -3.518 -4.940 5.884 1.00 91.94 136 ALA A O 1
ATOM 1104 N N . VAL A 1 137 ? -4.450 -3.868 7.624 1.00 93.44 137 VAL A N 1
ATOM 1105 C CA . VAL A 1 137 ? -3.210 -3.189 8.051 1.00 93.44 137 VAL A CA 1
ATOM 1106 C C . VAL A 1 137 ? -2.703 -3.606 9.428 1.00 93.44 137 VAL A C 1
ATOM 1108 O O . VAL A 1 137 ? -1.537 -3.362 9.742 1.00 93.44 137 VAL A O 1
ATOM 1111 N N . ILE A 1 138 ? -3.521 -4.252 10.256 1.00 93.12 138 ILE A N 1
ATOM 1112 C CA . ILE A 1 138 ? -3.123 -4.769 11.567 1.00 93.12 138 ILE A CA 1
ATOM 1113 C C . ILE A 1 138 ? -3.568 -6.229 11.760 1.00 93.12 138 ILE A C 1
ATOM 1115 O O . ILE A 1 138 ? -4.563 -6.650 11.183 1.00 93.12 138 ILE A O 1
ATOM 1119 N N . PRO A 1 139 ? -2.851 -7.014 12.587 1.00 94.50 139 PRO A N 1
ATOM 1120 C CA . PRO A 1 139 ? -3.270 -8.359 12.972 1.00 94.50 139 PRO A CA 1
ATOM 1121 C C . PRO A 1 139 ? -4.684 -8.422 13.565 1.00 94.50 139 PRO A C 1
ATOM 1123 O O . PRO A 1 139 ? -5.009 -7.668 14.484 1.00 94.50 139 PRO A O 1
ATOM 1126 N N . GLU A 1 140 ? -5.463 -9.416 13.132 1.00 92.31 140 GLU A N 1
ATOM 1127 C CA . GLU A 1 140 ? -6.827 -9.679 13.621 1.00 92.31 140 GLU A CA 1
ATOM 1128 C C . GLU A 1 140 ? -6.888 -9.834 15.148 1.00 92.31 140 GLU A C 1
ATOM 1130 O O . GLU A 1 140 ? -7.808 -9.345 15.801 1.00 92.31 140 GLU A O 1
ATOM 1135 N N . ALA A 1 141 ? -5.859 -10.445 15.744 1.00 94.06 141 ALA A N 1
ATOM 1136 C CA . ALA A 1 141 ? -5.762 -10.624 17.190 1.00 94.06 141 ALA A CA 1
ATOM 1137 C C . ALA A 1 141 ? -5.865 -9.296 17.966 1.00 94.06 141 ALA A C 1
ATOM 1139 O O . ALA A 1 141 ? -6.524 -9.254 19.002 1.00 94.06 141 ALA A O 1
ATOM 1140 N N . MET A 1 142 ? -5.294 -8.198 17.448 1.00 92.88 142 MET A N 1
ATOM 1141 C CA . MET A 1 142 ? -5.406 -6.880 18.092 1.00 92.88 142 MET A CA 1
ATOM 1142 C C . MET A 1 142 ? -6.827 -6.315 18.015 1.00 92.88 142 MET A C 1
ATOM 1144 O O . MET A 1 142 ? -7.268 -5.637 18.943 1.00 92.88 142 MET A O 1
ATOM 1148 N N . ILE A 1 143 ? -7.556 -6.586 16.929 1.00 93.94 143 ILE A N 1
ATOM 1149 C CA . ILE A 1 143 ? -8.952 -6.156 16.777 1.00 93.94 143 ILE A CA 1
ATOM 1150 C C . ILE A 1 143 ? -9.832 -6.924 17.768 1.00 93.94 143 ILE A C 1
ATOM 1152 O O . ILE A 1 143 ? -10.662 -6.323 18.452 1.00 93.94 143 ILE A O 1
ATOM 1156 N N . GLN A 1 144 ? -9.615 -8.234 17.904 1.00 94.19 144 GLN A N 1
ATOM 1157 C CA . GLN A 1 144 ? -10.346 -9.068 18.861 1.00 94.19 144 GLN A CA 1
ATOM 1158 C C . GLN A 1 144 ? -10.032 -8.696 20.316 1.00 94.19 144 GLN A C 1
ATOM 1160 O O . GLN A 1 144 ? -10.951 -8.561 21.125 1.00 94.19 144 GLN A O 1
ATOM 1165 N N . GLU A 1 145 ? -8.766 -8.430 20.647 1.00 94.50 145 GLU A N 1
ATOM 1166 C CA . GLU A 1 145 ? -8.371 -7.938 21.974 1.00 94.50 145 GLU A CA 1
ATOM 1167 C C . GLU A 1 145 ? -9.047 -6.592 22.290 1.00 94.50 145 GLU A C 1
ATOM 1169 O O . GLU A 1 145 ? -9.581 -6.397 23.383 1.00 94.50 145 GLU A O 1
ATOM 1174 N N . ALA A 1 146 ? -9.106 -5.679 21.315 1.00 93.62 146 ALA A N 1
ATOM 1175 C CA . ALA A 1 146 ? -9.795 -4.398 21.454 1.00 93.62 146 ALA A CA 1
ATOM 1176 C C . ALA A 1 146 ? -11.317 -4.539 21.642 1.00 93.62 146 ALA A C 1
ATOM 1178 O O . ALA A 1 146 ? -11.929 -3.681 22.273 1.00 93.62 146 ALA A O 1
ATOM 1179 N N . ARG A 1 147 ? -11.949 -5.607 21.142 1.00 93.38 147 ARG A N 1
ATOM 1180 C CA . ARG A 1 147 ? -13.377 -5.879 21.398 1.00 93.38 147 ARG A CA 1
ATOM 1181 C C . ARG A 1 147 ? -13.634 -6.332 22.833 1.00 93.38 147 ARG A C 1
ATOM 1183 O O . ARG A 1 147 ? -14.664 -5.992 23.408 1.00 93.38 147 ARG A O 1
ATOM 1190 N N . GLN A 1 148 ? -12.698 -7.081 23.411 1.00 93.38 148 GLN A N 1
ATOM 1191 C CA . GLN A 1 148 ? -12.833 -7.659 24.750 1.00 93.38 148 GLN A CA 1
ATOM 1192 C C . GLN A 1 148 ? -12.365 -6.702 25.857 1.00 93.38 148 GLN A C 1
ATOM 1194 O O . GLN A 1 148 ? -12.924 -6.705 26.953 1.00 93.38 148 GLN A O 1
ATOM 1199 N N . ASN A 1 149 ? -11.366 -5.857 25.580 1.00 94.12 149 ASN A N 1
ATOM 1200 C CA . ASN A 1 149 ? -10.756 -4.966 26.563 1.00 94.12 149 ASN A CA 1
ATOM 1201 C C . ASN A 1 149 ? -10.983 -3.482 26.219 1.00 94.12 149 ASN A C 1
ATOM 1203 O O . ASN A 1 149 ? -10.517 -2.969 25.202 1.00 94.12 149 ASN A O 1
ATOM 1207 N N . SER A 1 150 ? -11.643 -2.753 27.127 1.00 88.38 150 SER A N 1
ATOM 1208 C CA . SER A 1 150 ? -12.002 -1.342 26.920 1.00 88.38 150 SER A CA 1
ATOM 1209 C C . SER A 1 150 ? -10.813 -0.370 26.879 1.00 88.38 150 SER A C 1
ATOM 1211 O O . SER A 1 150 ? -10.929 0.717 26.305 1.00 88.38 150 SER A O 1
ATOM 1213 N N . GLU A 1 151 ? -9.684 -0.716 27.494 1.00 89.88 151 GLU A N 1
ATOM 1214 C CA . GLU A 1 151 ? -8.457 0.079 27.442 1.00 89.88 151 GLU A CA 1
ATOM 1215 C C . GLU A 1 151 ? -7.797 -0.075 26.071 1.00 89.88 151 GLU A C 1
ATOM 1217 O O . GLU A 1 151 ? -7.519 0.915 25.392 1.00 89.88 151 GLU A O 1
ATOM 1222 N N . LYS A 1 152 ? -7.679 -1.321 25.601 1.00 93.81 152 LYS A N 1
ATOM 1223 C CA . LYS A 1 152 ? -7.179 -1.654 24.261 1.00 93.81 152 LYS A CA 1
ATOM 1224 C C . LYS A 1 152 ? -8.059 -1.049 23.168 1.00 93.81 152 LYS A C 1
ATOM 1226 O O . LYS A 1 152 ? -7.532 -0.468 22.222 1.00 93.81 152 LYS A O 1
ATOM 1231 N N . ALA A 1 153 ? -9.383 -1.069 23.350 1.00 92.94 153 ALA A N 1
ATOM 1232 C CA . ALA A 1 153 ? -10.344 -0.373 22.494 1.00 92.94 153 ALA A CA 1
ATOM 1233 C C . ALA A 1 153 ? -10.019 1.121 22.357 1.00 92.94 153 ALA A C 1
ATOM 1235 O O . ALA A 1 153 ? -9.958 1.662 21.251 1.00 92.94 153 ALA A O 1
ATOM 1236 N N . ARG A 1 154 ? -9.801 1.806 23.489 1.00 90.25 154 ARG A N 1
ATOM 1237 C CA . ARG A 1 154 ? -9.465 3.237 23.507 1.00 90.25 154 ARG A CA 1
ATOM 1238 C C . ARG A 1 154 ? -8.110 3.505 22.863 1.00 90.25 154 ARG A C 1
ATOM 1240 O O . ARG A 1 154 ? -8.014 4.453 22.088 1.00 90.25 154 ARG A O 1
ATOM 1247 N N . GLY A 1 155 ? -7.108 2.671 23.137 1.00 92.75 155 GLY A N 1
ATOM 1248 C CA . GLY A 1 155 ? -5.784 2.770 22.527 1.00 92.75 155 GLY A CA 1
ATOM 1249 C C . GLY A 1 155 ? -5.838 2.640 21.005 1.00 92.75 155 GLY A C 1
ATOM 1250 O O . GLY A 1 155 ? -5.312 3.496 20.295 1.00 92.75 155 GLY A O 1
ATOM 1251 N N . LEU A 1 156 ? -6.544 1.628 20.494 1.00 94.31 156 LEU A N 1
ATOM 1252 C CA . LEU A 1 156 ? -6.723 1.417 19.056 1.00 94.31 156 LEU A CA 1
ATOM 1253 C C . LEU A 1 156 ? -7.461 2.589 18.393 1.00 94.31 156 LEU A C 1
ATOM 1255 O O . LEU A 1 156 ? -7.014 3.097 17.368 1.00 94.31 156 LEU A O 1
ATOM 1259 N N . PHE A 1 157 ? -8.544 3.066 19.008 1.00 91.81 157 PHE A N 1
ATOM 1260 C CA . PHE A 1 157 ? -9.289 4.226 18.514 1.00 91.81 157 PHE A CA 1
ATOM 1261 C C . PHE A 1 157 ? -8.452 5.513 18.512 1.00 91.81 157 PHE A C 1
ATOM 1263 O O . PHE A 1 157 ? -8.533 6.303 17.574 1.00 91.81 157 PHE A O 1
ATOM 1270 N N . SER A 1 158 ? -7.624 5.724 19.540 1.00 90.31 158 SER A N 1
ATOM 1271 C CA . SER A 1 158 ? -6.708 6.867 19.611 1.00 90.31 158 SER A CA 1
ATOM 1272 C C . SER A 1 158 ? -5.672 6.817 18.485 1.00 90.31 158 SER A C 1
ATOM 1274 O O . SER A 1 158 ? -5.529 7.785 17.738 1.00 90.31 158 SER A O 1
ATOM 1276 N N . ARG A 1 159 ? -5.025 5.657 18.288 1.00 92.31 159 ARG A N 1
ATOM 1277 C CA . ARG A 1 159 ? -4.077 5.425 17.183 1.00 92.31 159 ARG A CA 1
ATOM 1278 C C . ARG A 1 159 ? -4.729 5.653 15.822 1.00 92.31 159 ARG A C 1
ATOM 1280 O O . ARG A 1 159 ? -4.122 6.273 14.957 1.00 92.31 159 ARG A O 1
ATOM 1287 N N . TRP A 1 160 ? -5.963 5.188 15.639 1.00 93.12 160 TRP A N 1
ATOM 1288 C CA . TRP A 1 160 ? -6.727 5.413 14.415 1.00 93.12 160 TRP A CA 1
ATOM 1289 C C . TRP A 1 160 ? -6.992 6.898 14.153 1.00 93.12 160 TRP A C 1
ATOM 1291 O O . TRP A 1 160 ? -6.724 7.384 13.060 1.00 93.12 160 TRP A O 1
ATOM 1301 N N . ASN A 1 161 ? -7.476 7.640 15.151 1.00 90.75 161 ASN A N 1
ATOM 1302 C CA . ASN A 1 161 ? -7.743 9.070 14.988 1.00 90.75 161 ASN A CA 1
ATOM 1303 C C . ASN A 1 161 ? -6.463 9.869 14.731 1.00 90.75 161 ASN A C 1
ATOM 1305 O O . ASN A 1 161 ? -6.473 10.786 13.912 1.00 90.75 161 ASN A O 1
ATOM 1309 N N . HIS A 1 162 ? -5.363 9.510 15.398 1.00 90.44 162 HIS A N 1
ATOM 1310 C CA . HIS A 1 162 ? -4.039 10.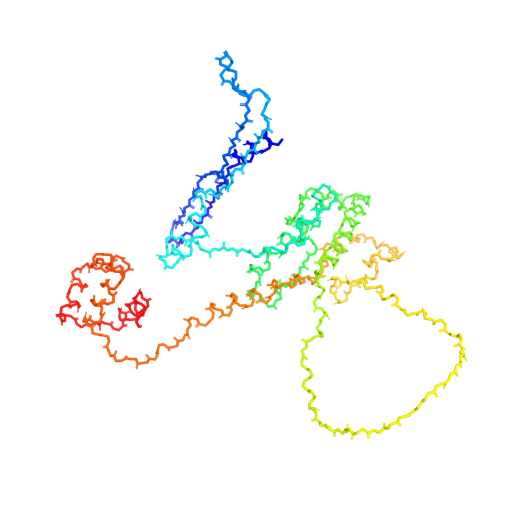061 15.105 1.00 90.44 162 HIS A CA 1
ATOM 1311 C C . HIS A 1 162 ? -3.635 9.790 13.653 1.00 90.44 162 HIS A C 1
ATOM 1313 O O . HIS A 1 162 ? -3.269 10.718 12.934 1.00 90.44 162 HIS A O 1
ATOM 1319 N N . ALA A 1 163 ? -3.812 8.554 13.180 1.00 92.25 163 ALA A N 1
ATOM 1320 C CA . ALA A 1 163 ? -3.514 8.196 11.799 1.00 92.25 163 ALA A CA 1
ATOM 1321 C C . ALA A 1 163 ? -4.355 8.984 10.788 1.00 92.25 163 ALA A C 1
ATOM 1323 O O . ALA A 1 163 ? -3.812 9.500 9.815 1.00 92.25 163 ALA A O 1
ATOM 1324 N N . LEU A 1 164 ? -5.657 9.157 11.031 1.00 91.50 164 LEU A N 1
ATOM 1325 C CA . LEU A 1 164 ? -6.505 9.990 10.176 1.00 91.50 164 LEU A CA 1
ATOM 1326 C C . LEU A 1 164 ? -6.033 11.452 10.148 1.00 91.50 164 LEU A C 1
ATOM 1328 O O . LEU A 1 164 ? -5.955 12.044 9.073 1.00 91.50 164 LEU A O 1
ATOM 1332 N N . LYS A 1 165 ? -5.657 12.034 11.293 1.00 90.12 165 LYS A N 1
ATOM 1333 C CA . LYS A 1 165 ? -5.113 13.403 11.342 1.00 90.12 165 LYS A CA 1
ATOM 1334 C C . LYS A 1 165 ? -3.835 13.544 10.521 1.00 90.12 165 LYS A C 1
ATOM 1336 O O . LYS A 1 165 ? -3.698 14.511 9.774 1.00 90.12 165 LYS A O 1
ATOM 1341 N N . LEU A 1 166 ? -2.926 12.578 10.627 1.00 90.75 166 LEU A N 1
ATOM 1342 C CA . LEU A 1 166 ? -1.699 12.575 9.836 1.00 90.75 166 LEU A CA 1
ATOM 1343 C C . LEU A 1 166 ? -1.967 12.354 8.346 1.00 90.75 166 LEU A C 1
ATOM 1345 O O . LEU A 1 166 ? -1.360 13.011 7.511 1.00 90.75 166 LEU A O 1
ATOM 1349 N N . LEU A 1 167 ? -2.915 11.495 7.972 1.00 90.88 167 LEU A N 1
ATOM 1350 C CA . LEU A 1 167 ? -3.326 11.381 6.570 1.00 90.88 167 LEU A CA 1
ATOM 1351 C C . LEU A 1 167 ? -3.852 12.727 6.047 1.00 90.88 167 LEU A C 1
ATOM 1353 O O . LEU A 1 167 ? -3.451 13.166 4.968 1.00 90.88 167 LEU A O 1
ATOM 1357 N N . ALA A 1 168 ? -4.683 13.428 6.820 1.00 89.56 168 ALA A N 1
ATOM 1358 C CA . ALA A 1 168 ? -5.161 14.755 6.441 1.00 89.56 168 ALA A CA 1
ATOM 1359 C C . ALA A 1 168 ? -4.008 15.764 6.267 1.00 89.56 168 ALA A C 1
ATOM 1361 O O . ALA A 1 168 ? -4.001 16.503 5.280 1.00 89.56 168 ALA A O 1
ATOM 1362 N N . SER A 1 169 ? -3.007 15.764 7.159 1.00 89.06 169 SER A N 1
ATOM 1363 C CA . SER A 1 169 ? -1.829 16.641 7.035 1.00 89.06 169 SER A CA 1
ATOM 1364 C C . SER A 1 169 ? -0.942 16.291 5.833 1.00 89.06 169 SER A C 1
ATOM 1366 O O . SER A 1 169 ? -0.329 17.174 5.238 1.00 89.06 169 SER A O 1
ATOM 1368 N N . LEU A 1 170 ? -0.935 15.024 5.408 1.00 88.31 170 LEU A N 1
ATOM 1369 C CA . LEU A 1 170 ? -0.261 14.552 4.194 1.00 88.31 170 LEU A CA 1
ATOM 1370 C C . LEU A 1 170 ? -1.043 14.840 2.898 1.00 88.31 170 LEU A C 1
ATOM 1372 O O . LEU A 1 170 ? -0.593 14.460 1.813 1.00 88.31 170 LEU A O 1
ATOM 1376 N N . GLY A 1 171 ? -2.190 15.519 2.990 1.00 88.19 171 GLY A N 1
ATOM 1377 C CA . GLY A 1 171 ? -2.985 15.962 1.846 1.00 88.19 171 GLY A CA 1
ATOM 1378 C C . GLY A 1 171 ? -4.073 14.985 1.400 1.00 88.19 171 GLY A C 1
ATOM 1379 O O . GLY A 1 171 ? -4.669 15.198 0.343 1.00 88.19 171 GLY A O 1
ATOM 1380 N N . TRP A 1 172 ? -4.352 13.935 2.177 1.00 90.31 172 TRP A N 1
ATOM 1381 C CA . TRP A 1 172 ? -5.516 13.078 1.946 1.00 90.31 172 TRP A CA 1
ATOM 1382 C C . TRP A 1 172 ? -6.804 13.848 2.258 1.00 90.31 172 TRP A C 1
ATOM 1384 O O . TRP A 1 172 ? -6.845 14.664 3.184 1.00 90.31 172 TRP A O 1
ATOM 1394 N N . GLN A 1 173 ? -7.860 13.617 1.476 1.00 87.94 173 GLN A N 1
ATOM 1395 C CA . GLN A 1 173 ? -9.081 14.429 1.539 1.00 87.94 173 GLN A CA 1
ATOM 1396 C C . GLN A 1 173 ? -10.330 13.586 1.829 1.00 87.94 173 GLN A C 1
ATOM 1398 O O . GLN A 1 173 ? -10.442 12.474 1.306 1.00 87.94 173 GLN A O 1
ATOM 1403 N N . PRO A 1 174 ? -11.292 14.102 2.616 1.00 84.50 174 PRO A N 1
ATOM 1404 C CA . PRO A 1 174 ? -12.642 13.553 2.640 1.00 84.50 174 PRO A CA 1
ATOM 1405 C C . PRO A 1 174 ? -13.319 13.816 1.290 1.00 84.50 174 PRO A C 1
ATOM 1407 O O . PRO A 1 174 ? -12.986 14.779 0.601 1.00 84.50 174 PRO A O 1
ATOM 1410 N N . ALA A 1 175 ? -14.249 12.963 0.861 1.00 64.44 175 ALA A N 1
ATOM 1411 C CA . ALA A 1 175 ? -14.787 13.083 -0.495 1.00 64.44 175 ALA A CA 1
ATOM 1412 C C . ALA A 1 175 ? -15.658 14.316 -0.751 1.00 64.44 175 ALA A C 1
ATOM 1414 O O . ALA A 1 175 ? -15.769 14.698 -1.919 1.00 64.44 175 ALA A O 1
ATOM 1415 N N . ASP A 1 176 ? -16.165 14.960 0.299 1.00 54.72 176 ASP A N 1
ATOM 1416 C CA . ASP A 1 176 ? -17.023 16.145 0.211 1.00 54.72 176 ASP A CA 1
ATOM 1417 C C . ASP A 1 176 ? -16.255 17.456 -0.064 1.00 54.72 176 ASP A C 1
ATOM 1419 O O . ASP A 1 176 ? -16.852 18.527 -0.101 1.00 54.72 176 ASP A O 1
ATOM 1423 N N . SER A 1 177 ? -14.947 17.413 -0.354 1.00 46.94 177 SER A N 1
ATOM 1424 C CA . SER A 1 177 ? -14.170 18.567 -0.851 1.00 46.94 177 SER A CA 1
ATOM 1425 C C . SER A 1 177 ? -14.455 18.912 -2.326 1.00 46.94 177 SER A C 1
ATOM 1427 O O . SER A 1 177 ? -13.561 19.285 -3.086 1.00 46.94 177 SER A O 1
ATOM 1429 N N . GLY A 1 178 ? -15.702 18.767 -2.769 1.00 40.22 178 GLY A N 1
ATOM 1430 C CA . GLY A 1 178 ? -16.126 19.056 -4.132 1.00 40.22 178 GLY A CA 1
ATOM 1431 C C . GLY A 1 178 ? -16.341 20.542 -4.391 1.00 40.22 178 GLY A C 1
ATOM 1432 O O . GLY A 1 178 ? -17.465 20.897 -4.694 1.00 40.22 178 GLY A O 1
ATOM 1433 N N . HIS A 1 179 ? -15.314 21.394 -4.300 1.00 35.59 179 HIS A N 1
ATOM 1434 C CA . HIS A 1 179 ? -15.305 22.750 -4.883 1.00 35.59 179 HIS A CA 1
ATOM 1435 C C . HIS A 1 179 ? -13.959 23.003 -5.586 1.00 35.59 179 HIS A C 1
ATOM 1437 O O . HIS A 1 179 ? -13.033 23.556 -5.003 1.00 35.59 179 HIS A O 1
ATOM 1443 N N . SER A 1 180 ? -13.848 22.578 -6.843 1.00 31.86 180 SER A N 1
ATOM 1444 C CA . SER A 1 180 ? -13.092 23.299 -7.878 1.00 31.86 180 SER A CA 1
ATOM 1445 C C . SER A 1 180 ? -13.486 22.720 -9.235 1.00 31.86 180 SER A C 1
ATOM 1447 O O . SER A 1 180 ? -12.835 21.840 -9.792 1.00 31.86 180 SER A O 1
ATOM 1449 N N . GLY A 1 181 ? -14.648 23.152 -9.707 1.00 26.05 181 GLY A N 1
ATOM 1450 C CA . GLY A 1 181 ? -15.133 22.912 -11.053 1.00 26.05 181 GLY A CA 1
ATOM 1451 C C . GLY A 1 181 ? -15.856 24.170 -11.504 1.00 26.05 181 GLY A C 1
ATOM 1452 O O . GLY A 1 181 ? -16.941 24.448 -11.013 1.00 26.05 181 GLY A O 1
ATOM 1453 N N . SER A 1 182 ? -15.210 24.906 -12.406 1.00 30.80 182 SER A N 1
ATOM 1454 C CA . SER A 1 182 ? -15.804 25.862 -13.343 1.00 30.80 182 SER A CA 1
ATOM 1455 C C . SER A 1 182 ? -16.627 27.021 -12.768 1.00 30.80 182 SER A C 1
ATOM 1457 O O . SER A 1 182 ? -17.832 26.918 -12.569 1.00 30.80 182 SER A O 1
ATOM 1459 N N . LEU A 1 183 ? -15.995 28.190 -12.689 1.00 27.92 183 LEU A N 1
ATOM 1460 C CA . LEU A 1 183 ? -16.667 29.449 -13.007 1.00 27.92 183 LEU A CA 1
ATOM 1461 C C . LEU A 1 183 ? -15.917 30.079 -14.183 1.00 27.92 183 LEU A C 1
ATOM 1463 O O . LEU A 1 183 ? -14.958 30.826 -14.010 1.00 27.92 183 LEU A O 1
ATOM 1467 N N . GLU A 1 184 ? -16.353 29.734 -15.396 1.00 33.56 184 GLU A N 1
ATOM 1468 C CA . GLU A 1 184 ? -16.326 30.698 -16.491 1.00 33.56 184 GLU A CA 1
ATOM 1469 C C . GLU A 1 184 ? -17.177 31.885 -16.039 1.00 33.56 184 GLU A C 1
ATOM 1471 O O . GLU A 1 184 ? -18.394 31.766 -15.915 1.00 33.56 184 GLU A O 1
ATOM 1476 N N . LEU A 1 185 ? -16.550 33.029 -15.780 1.00 29.52 185 LEU A N 1
ATOM 1477 C CA . LEU A 1 185 ? -17.247 34.303 -15.853 1.00 29.52 185 LEU A CA 1
ATOM 1478 C C . LEU A 1 185 ? -16.389 35.270 -16.667 1.00 29.52 185 LEU A C 1
ATOM 1480 O O . LEU A 1 185 ? -15.382 35.805 -16.211 1.00 29.52 185 LEU A O 1
ATOM 1484 N N . LEU A 1 186 ? -16.796 35.373 -17.929 1.00 26.95 186 LEU A N 1
ATOM 1485 C CA . LEU A 1 186 ? -16.695 36.510 -18.835 1.00 26.95 186 LEU A CA 1
ATOM 1486 C C . LEU A 1 186 ? -16.170 37.806 -18.189 1.00 26.95 186 LEU A C 1
ATOM 1488 O O . LEU A 1 186 ? -16.798 38.370 -17.295 1.00 26.95 186 LEU A O 1
ATOM 1492 N N . ALA A 1 187 ? -15.082 38.342 -18.747 1.00 26.39 187 ALA A N 1
ATOM 1493 C CA . ALA A 1 187 ? -14.862 39.787 -18.748 1.00 26.39 187 ALA A CA 1
ATOM 1494 C C . ALA A 1 187 ? -15.981 40.466 -19.576 1.00 26.39 187 ALA A C 1
ATOM 1496 O O . ALA A 1 187 ? -16.505 39.844 -20.507 1.00 26.39 187 ALA A O 1
ATOM 1497 N N . PRO A 1 188 ? -16.322 41.739 -19.299 1.00 31.38 188 PRO A N 1
ATOM 1498 C CA . PRO A 1 188 ? -15.540 42.788 -19.954 1.00 31.38 188 PRO A CA 1
ATOM 1499 C C . PRO A 1 188 ? -15.265 44.055 -19.116 1.00 31.38 188 PRO A C 1
ATOM 1501 O O . PRO A 1 188 ? -16.089 44.522 -18.341 1.00 31.38 188 PRO A O 1
ATOM 1504 N N . LEU A 1 189 ? -14.069 44.601 -19.368 1.00 24.42 189 LEU A N 1
ATOM 1505 C CA . LEU A 1 189 ? -13.692 46.014 -19.557 1.00 24.42 189 LEU A CA 1
ATOM 1506 C C . LEU A 1 189 ? -14.471 47.122 -18.821 1.00 24.42 189 LEU A C 1
ATOM 1508 O O . LEU A 1 189 ? -15.602 47.432 -19.180 1.00 24.42 189 LEU A O 1
ATOM 1512 N N . SER A 1 190 ? -13.755 47.858 -17.962 1.00 25.31 190 SER A N 1
ATOM 1513 C CA . SER A 1 190 ? -13.729 49.335 -17.876 1.00 25.31 190 SER A CA 1
ATOM 1514 C C . SER A 1 190 ? -12.510 49.768 -17.038 1.00 25.31 190 SER A C 1
ATOM 1516 O O . SER A 1 190 ? -12.230 49.172 -16.004 1.00 25.31 190 SER A O 1
ATOM 1518 N N . VAL A 1 191 ? -11.770 50.778 -17.495 1.00 27.55 191 VAL A N 1
ATOM 1519 C CA . VAL A 1 191 ? -10.564 51.399 -16.892 1.00 27.55 191 VAL A CA 1
ATOM 1520 C C . VAL A 1 191 ? -10.774 52.926 -17.008 1.00 27.55 191 VAL A C 1
ATOM 1522 O O . VAL A 1 191 ? -11.521 53.309 -17.911 1.00 27.55 191 VAL A O 1
ATOM 1525 N N . PRO A 1 192 ? -10.009 53.823 -16.351 1.00 41.84 192 PRO A N 1
ATOM 1526 C CA . PRO A 1 192 ? -9.667 54.033 -14.930 1.00 41.84 192 PRO A CA 1
ATOM 1527 C C . PRO A 1 192 ? -10.120 55.439 -14.436 1.00 41.84 192 PRO A C 1
ATOM 1529 O O . PRO A 1 192 ? -10.447 56.290 -15.254 1.00 41.84 192 PRO A O 1
ATOM 1532 N N . GLU A 1 193 ? -10.006 55.763 -13.140 1.00 27.12 193 GLU A N 1
ATOM 1533 C CA . GLU A 1 193 ? -9.830 57.168 -12.707 1.00 27.12 193 GLU A CA 1
ATOM 1534 C C . GLU A 1 193 ? -9.148 57.262 -11.328 1.00 27.12 193 GLU A C 1
ATOM 1536 O O . GLU A 1 193 ? -9.063 56.277 -10.601 1.00 27.12 193 GLU A O 1
ATOM 1541 N N . ALA A 1 194 ? -8.557 58.421 -11.046 1.00 25.48 194 ALA A N 1
ATOM 1542 C CA . ALA A 1 194 ? -7.334 58.638 -10.278 1.00 25.48 194 ALA A CA 1
ATOM 1543 C C . ALA A 1 194 ? -7.527 59.154 -8.833 1.00 25.48 194 ALA A C 1
ATOM 1545 O O . ALA A 1 194 ? -8.601 59.638 -8.496 1.00 25.48 194 ALA A O 1
ATOM 1546 N N . ALA A 1 195 ? -6.400 59.175 -8.092 1.00 26.02 195 ALA A N 1
ATOM 1547 C CA . ALA A 1 195 ? -6.081 60.031 -6.928 1.00 26.02 195 ALA A CA 1
ATOM 1548 C C . ALA A 1 195 ? -6.872 59.732 -5.624 1.00 26.02 195 ALA A C 1
ATOM 1550 O O . ALA A 1 195 ? -7.994 59.263 -5.669 1.00 26.02 195 ALA A O 1
ATOM 1551 N N . GLU A 1 196 ? -6.390 59.916 -4.392 1.00 27.19 196 GLU A N 1
ATOM 1552 C CA . GLU A 1 196 ? -5.192 60.540 -3.826 1.00 27.19 196 GLU A CA 1
ATOM 1553 C C . GLU A 1 196 ? -5.036 60.090 -2.347 1.00 27.19 196 GLU A C 1
ATOM 1555 O O . GLU A 1 196 ? -5.795 59.264 -1.849 1.00 27.19 196 GLU A O 1
ATOM 1560 N N . ALA A 1 197 ? -4.009 60.620 -1.684 1.00 24.91 197 ALA A N 1
ATOM 1561 C CA . ALA A 1 197 ? -3.397 60.251 -0.405 1.00 24.91 197 ALA A CA 1
ATOM 1562 C C . ALA A 1 197 ? -4.218 60.392 0.908 1.00 24.91 197 ALA A C 1
ATOM 1564 O O . ALA A 1 197 ? -5.193 61.132 0.972 1.00 24.91 197 ALA A O 1
ATOM 1565 N N . ALA A 1 198 ? -3.612 59.814 1.969 1.00 26.80 198 ALA A N 1
ATOM 1566 C CA . ALA A 1 198 ? -3.623 60.223 3.392 1.00 26.80 198 ALA A CA 1
ATOM 1567 C C . ALA A 1 198 ? -4.869 59.849 4.229 1.00 26.80 198 ALA A C 1
ATOM 1569 O O . ALA A 1 198 ? -5.981 59.865 3.732 1.00 26.80 198 ALA A O 1
ATOM 1570 N N . GLU A 1 199 ? -4.838 59.547 5.529 1.00 25.28 199 GLU A N 1
ATOM 1571 C CA . GLU A 1 199 ? -3.862 59.173 6.566 1.00 25.28 199 GLU A CA 1
ATOM 1572 C C . GLU A 1 199 ? -4.724 58.910 7.836 1.00 25.28 199 GLU A C 1
ATOM 1574 O O . GLU A 1 199 ? -5.842 59.410 7.929 1.00 25.28 199 GLU A O 1
ATOM 1579 N N . ALA A 1 200 ? -4.184 58.185 8.822 1.00 26.11 200 ALA A N 1
ATOM 1580 C CA . ALA A 1 200 ? -4.616 58.114 10.230 1.00 26.11 200 ALA A CA 1
ATOM 1581 C C . ALA A 1 200 ? -5.751 57.145 10.664 1.00 26.11 200 ALA A C 1
ATOM 1583 O O . ALA A 1 200 ? -6.937 57.354 10.449 1.00 26.11 200 ALA A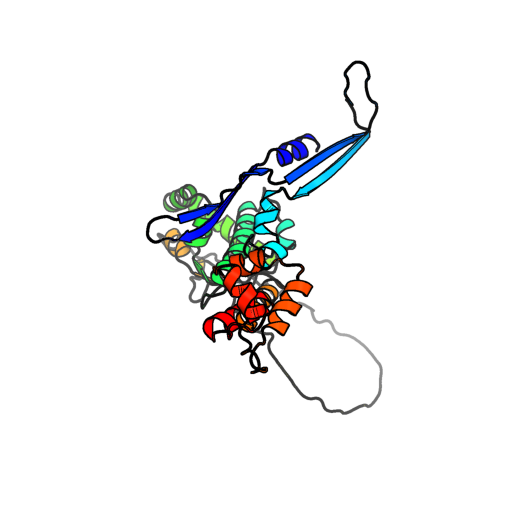 O 1
ATOM 1584 N N . ALA A 1 201 ? -5.284 56.139 11.419 1.00 27.27 201 ALA A N 1
ATOM 1585 C CA . ALA A 1 201 ? -5.782 55.649 12.710 1.00 27.27 201 ALA A CA 1
ATOM 1586 C C . ALA A 1 201 ? -7.231 55.139 12.840 1.00 27.27 201 ALA A C 1
ATOM 1588 O O . ALA A 1 201 ? -8.162 55.919 12.953 1.00 27.27 201 ALA A O 1
ATOM 1589 N N . GLU A 1 202 ? -7.379 53.824 13.048 1.00 26.73 202 GLU A N 1
ATOM 1590 C CA . GLU A 1 202 ? -7.846 53.283 14.337 1.00 26.73 202 GLU A CA 1
ATOM 1591 C C . GLU A 1 202 ? -7.762 51.747 14.385 1.00 26.73 202 GLU A C 1
ATOM 1593 O O . GLU A 1 202 ? -8.105 51.014 13.460 1.00 26.73 202 GLU A O 1
ATOM 1598 N N . THR A 1 203 ? -7.253 51.273 15.517 1.00 29.31 203 THR A N 1
ATOM 1599 C CA . THR A 1 203 ? -7.239 49.902 16.029 1.00 29.31 203 THR A CA 1
ATOM 1600 C C . THR A 1 203 ? -8.532 49.132 15.765 1.00 29.31 203 THR A C 1
ATOM 1602 O O . THR A 1 203 ? -9.569 49.474 16.319 1.00 29.31 203 THR A O 1
ATOM 1605 N N . THR A 1 204 ? -8.462 47.999 15.059 1.00 28.88 204 THR A N 1
ATOM 1606 C CA . THR A 1 204 ? -9.355 46.854 15.309 1.00 28.88 204 THR A CA 1
ATOM 1607 C C . THR A 1 204 ? -8.663 45.546 14.920 1.00 28.88 204 THR A C 1
ATOM 1609 O O . THR A 1 204 ? -8.358 45.286 13.760 1.00 28.88 204 THR A O 1
ATOM 1612 N N . ASN A 1 205 ? -8.402 44.746 15.952 1.00 29.22 205 ASN A N 1
ATOM 1613 C CA . ASN A 1 205 ? -8.111 43.314 15.978 1.00 29.22 205 ASN A CA 1
ATOM 1614 C C . ASN A 1 205 ? -8.269 42.554 14.648 1.00 29.22 205 ASN A C 1
ATOM 1616 O O . ASN A 1 205 ? -9.370 42.161 14.265 1.00 29.22 205 ASN A O 1
ATOM 1620 N N . GLN A 1 206 ? -7.142 42.201 14.028 1.00 28.48 206 GLN A N 1
ATOM 1621 C CA . GLN A 1 206 ? -7.078 41.075 13.099 1.00 28.48 206 GLN A CA 1
ATOM 1622 C C . GLN A 1 206 ? -7.008 39.762 13.893 1.00 28.48 206 GLN A C 1
ATOM 1624 O O . GLN A 1 206 ? -5.971 39.113 13.984 1.00 28.48 206 GLN A O 1
ATOM 1629 N N . SER A 1 207 ? -8.136 39.345 14.465 1.00 30.98 207 SER A N 1
ATOM 1630 C CA . SER A 1 207 ? -8.397 37.938 14.787 1.00 30.98 207 SER A CA 1
ATOM 1631 C C . SER A 1 207 ? -9.031 37.264 13.564 1.00 30.98 207 SER A C 1
ATOM 1633 O O . SER A 1 207 ? -10.186 36.843 13.557 1.00 30.98 207 SER A O 1
ATOM 1635 N N . GLY A 1 208 ? -8.247 37.180 12.488 1.00 26.77 208 GLY A N 1
ATOM 1636 C CA . GLY A 1 208 ? -8.599 36.471 11.261 1.00 26.77 208 GLY A CA 1
ATOM 1637 C C . GLY A 1 208 ? -8.445 34.962 11.427 1.00 26.77 208 GLY A C 1
ATOM 1638 O O . GLY A 1 208 ? -7.440 34.393 11.028 1.00 26.77 208 GLY A O 1
ATOM 1639 N N . GLN A 1 209 ? -9.447 34.342 12.050 1.00 28.50 209 GLN A N 1
ATOM 1640 C CA . GLN A 1 209 ? -9.930 32.983 11.778 1.00 28.50 209 GLN A CA 1
ATOM 1641 C C . GLN A 1 209 ? -8.866 31.913 11.465 1.00 28.50 209 GLN A C 1
ATOM 1643 O O . GLN A 1 209 ? -8.659 31.508 10.320 1.00 28.50 209 GLN A O 1
ATOM 1648 N N . SER A 1 210 ? -8.305 31.331 12.525 1.00 29.39 210 SER A N 1
ATOM 1649 C CA . SER A 1 210 ? -7.783 29.964 12.499 1.00 29.39 210 SER A CA 1
ATOM 1650 C C . SER A 1 210 ? -8.924 29.000 12.154 1.00 29.39 210 SER A C 1
ATOM 1652 O O . SER A 1 210 ? -9.637 28.529 13.038 1.00 29.39 210 SER A O 1
ATOM 1654 N N . GLN A 1 211 ? -9.127 28.716 10.866 1.00 31.36 211 GLN A N 1
ATOM 1655 C CA . GLN A 1 211 ? -9.959 27.599 10.426 1.00 31.36 211 GLN A CA 1
ATOM 1656 C C . GLN A 1 211 ? -9.291 26.294 10.871 1.00 31.36 211 GLN A C 1
ATOM 1658 O O . GLN A 1 211 ? -8.439 25.728 10.187 1.00 31.36 211 GLN A O 1
ATOM 1663 N N . SER A 1 212 ? -9.690 25.814 12.041 1.00 34.12 212 SER A N 1
ATOM 1664 C CA . SER A 1 212 ? -9.473 24.463 12.543 1.00 34.12 212 SER A CA 1
ATOM 1665 C C . SER A 1 212 ? -10.188 23.460 11.626 1.00 34.12 212 SER A C 1
ATOM 1667 O O . SER A 1 212 ? -11.269 22.957 11.920 1.00 34.12 212 SER A O 1
ATOM 1669 N N . GLN A 1 213 ? -9.592 23.178 10.463 1.00 42.03 213 GLN A N 1
ATOM 1670 C CA . GLN A 1 213 ? -10.069 22.166 9.520 1.00 42.03 213 GLN A CA 1
ATOM 1671 C C . GLN A 1 213 ? -9.789 20.761 10.069 1.00 42.03 213 GLN A C 1
ATOM 1673 O O . GLN A 1 213 ? -8.886 20.056 9.619 1.00 42.03 213 GLN A O 1
ATOM 1678 N N . ASN A 1 214 ? -10.586 20.329 11.044 1.00 44.94 214 ASN A N 1
ATOM 1679 C CA . ASN A 1 214 ? -10.667 18.932 11.452 1.00 44.94 214 ASN A CA 1
ATOM 1680 C C . ASN A 1 214 ? -11.434 18.181 10.345 1.00 44.94 214 ASN A C 1
ATOM 1682 O O . ASN A 1 214 ? -12.655 18.050 10.386 1.00 44.94 214 ASN A O 1
ATOM 1686 N N . ARG A 1 215 ? -10.731 17.800 9.271 1.00 57.66 215 ARG A N 1
ATOM 1687 C CA . ARG A 1 215 ? -11.319 17.149 8.089 1.00 57.66 215 ARG A CA 1
ATOM 1688 C C . ARG A 1 215 ? -11.840 15.765 8.474 1.00 57.66 215 ARG A C 1
ATOM 1690 O O . ARG A 1 215 ? -11.063 14.843 8.713 1.00 57.66 215 ARG A O 1
ATOM 1697 N N . VAL A 1 216 ? -13.160 15.629 8.563 1.00 71.25 216 VAL A N 1
ATOM 1698 C CA . VAL A 1 216 ? -13.808 14.379 8.967 1.00 71.25 216 VAL A CA 1
ATOM 1699 C C . VAL A 1 216 ? -13.901 13.438 7.769 1.00 71.25 216 VAL A C 1
ATOM 1701 O O . VAL A 1 216 ? -14.569 13.744 6.790 1.00 71.25 216 VAL A O 1
ATOM 1704 N N . PHE A 1 217 ? -13.241 12.280 7.848 1.00 84.25 217 PHE A N 1
ATOM 1705 C CA . PHE A 1 217 ? -13.331 11.238 6.815 1.00 84.25 217 PHE A CA 1
ATOM 1706 C C . PHE A 1 217 ? -14.604 10.387 6.912 1.00 84.25 217 PHE A C 1
ATOM 1708 O O . PHE A 1 217 ? -14.929 9.680 5.964 1.00 84.25 217 PHE A O 1
ATOM 1715 N N . TYR A 1 218 ? -15.310 10.402 8.044 1.00 85.38 218 TYR A N 1
ATOM 1716 C CA . TYR A 1 218 ? -16.522 9.602 8.238 1.00 85.38 218 TYR A CA 1
ATOM 1717 C C . TYR A 1 218 ? -17.682 10.106 7.376 1.00 85.38 218 TYR A C 1
ATOM 1719 O O . TYR A 1 218 ? -17.925 11.308 7.290 1.00 85.38 218 TYR A O 1
ATOM 1727 N N . THR A 1 219 ? -18.425 9.178 6.773 1.00 80.69 219 THR A N 1
ATOM 1728 C CA . THR A 1 219 ? -19.604 9.507 5.960 1.00 80.69 219 THR A CA 1
ATOM 1729 C C . THR A 1 219 ? -20.792 9.872 6.839 1.00 80.69 219 THR A C 1
ATOM 1731 O O . THR A 1 219 ? -21.064 9.170 7.814 1.00 80.69 219 THR A O 1
ATOM 1734 N N . GLN A 1 220 ? -21.533 10.921 6.482 1.00 76.00 220 GLN A N 1
ATOM 1735 C CA . GLN A 1 220 ? -22.758 11.280 7.194 1.00 76.00 220 GLN A CA 1
ATOM 1736 C C . GLN A 1 220 ? -23.914 10.296 6.901 1.00 76.00 220 GLN A C 1
ATOM 1738 O O . GLN A 1 220 ? -24.000 9.776 5.787 1.00 76.00 220 GLN A O 1
ATOM 1743 N N . PRO A 1 221 ? -24.824 10.057 7.869 1.00 71.31 221 PRO A N 1
ATOM 1744 C CA . PRO A 1 221 ? -24.768 10.529 9.254 1.00 71.31 221 PRO A CA 1
ATOM 1745 C C . PRO A 1 221 ? -23.752 9.717 10.076 1.00 71.31 221 PRO A C 1
ATOM 1747 O O . PRO A 1 221 ? -23.771 8.488 10.049 1.00 71.31 221 PRO A O 1
ATOM 1750 N N . TYR A 1 222 ? -22.883 10.398 10.834 1.00 74.06 222 TYR A N 1
ATOM 1751 C CA . TYR A 1 222 ? -21.963 9.750 11.774 1.00 74.06 222 TYR A CA 1
ATOM 1752 C C . TYR A 1 222 ? -22.209 10.251 13.208 1.00 74.06 222 TYR A C 1
ATOM 1754 O O . TYR A 1 222 ? -22.526 11.425 13.405 1.00 74.06 222 TYR A O 1
ATOM 1762 N N . PRO A 1 223 ? -22.067 9.390 14.229 1.00 78.62 223 PRO A N 1
ATOM 1763 C CA . PRO A 1 223 ? -22.228 9.781 15.621 1.00 78.62 223 PRO A CA 1
ATOM 1764 C C . PRO A 1 223 ? -21.217 10.838 16.076 1.00 78.62 223 PRO A C 1
ATOM 1766 O O . PRO A 1 223 ? -20.011 10.682 15.889 1.00 78.62 223 PRO A O 1
ATOM 1769 N N . GLU A 1 224 ? -21.685 11.859 16.793 1.00 78.81 224 GLU A N 1
ATOM 1770 C CA . GLU A 1 224 ? -20.843 12.951 17.305 1.00 78.81 224 GLU A CA 1
ATOM 1771 C C . GLU A 1 224 ? -19.727 12.482 18.255 1.00 78.81 224 GLU A C 1
ATOM 1773 O O . GLU A 1 224 ? -18.691 13.136 18.368 1.00 78.81 224 GLU A O 1
ATOM 1778 N N . TRP A 1 225 ? -19.881 11.327 18.918 1.00 82.06 225 TRP A N 1
ATOM 1779 C CA . TRP A 1 225 ? -18.841 10.745 19.782 1.00 82.06 225 TRP A CA 1
ATOM 1780 C C . TRP A 1 225 ? -17.613 10.227 19.011 1.00 82.06 225 TRP A C 1
ATOM 1782 O O . TRP A 1 225 ? -16.589 9.932 19.631 1.00 82.06 225 TRP A O 1
ATOM 1792 N N . LEU A 1 226 ? -17.694 10.113 17.679 1.00 80.62 226 LEU A N 1
ATOM 1793 C CA . LEU A 1 226 ? -16.561 9.758 16.816 1.00 80.62 226 LEU A CA 1
ATOM 1794 C C . LEU A 1 226 ? -15.661 10.947 16.475 1.00 80.62 226 LEU A C 1
ATOM 1796 O O . LEU A 1 226 ? -14.532 10.730 16.032 1.00 80.62 226 LEU A O 1
ATOM 1800 N N . ALA A 1 227 ? -16.131 12.184 16.661 1.00 72.50 227 ALA A N 1
ATOM 1801 C CA . ALA A 1 227 ? -15.309 13.354 16.390 1.00 72.50 227 ALA A CA 1
ATOM 1802 C C . ALA A 1 227 ? -14.087 13.359 17.321 1.00 72.50 227 ALA A C 1
ATOM 1804 O O . ALA A 1 227 ? -14.200 13.081 18.516 1.00 72.50 227 ALA A O 1
ATOM 1805 N N . SER A 1 228 ? -12.909 13.691 16.782 1.00 63.19 228 SER A N 1
ATOM 1806 C CA . SER A 1 228 ? -11.653 13.613 17.543 1.00 63.19 228 SER A CA 1
ATOM 1807 C C . SER A 1 228 ? -11.636 14.497 18.796 1.00 63.19 228 SER A C 1
ATOM 1809 O O . SER A 1 228 ? -10.831 14.240 19.688 1.00 63.19 228 SER A O 1
ATOM 1811 N N . GLU A 1 229 ? -12.466 15.535 18.843 1.00 66.69 229 GLU A N 1
ATOM 1812 C CA . GLU A 1 229 ? -12.559 16.498 19.948 1.00 66.69 229 GLU A CA 1
ATOM 1813 C C . GLU A 1 229 ? -13.806 16.279 20.815 1.00 66.69 229 GLU A C 1
ATOM 1815 O O . GLU A 1 229 ? -14.075 17.040 21.745 1.00 66.69 229 GLU A O 1
ATOM 1820 N N . SER A 1 230 ? -14.578 15.227 20.530 1.00 71.00 230 SER A N 1
ATOM 1821 C CA . SER A 1 230 ? -15.810 14.950 21.251 1.00 71.00 230 SER A CA 1
ATOM 1822 C C . SER A 1 230 ? -15.528 14.556 22.696 1.00 71.00 230 SER A C 1
ATOM 1824 O O . SER A 1 230 ? -14.829 13.580 22.973 1.00 71.00 230 SER A O 1
ATOM 1826 N N . LYS A 1 231 ? -16.133 15.293 23.629 1.00 74.19 231 LYS A N 1
ATOM 1827 C CA . LYS A 1 231 ? -16.163 14.951 25.060 1.00 74.19 231 LYS A CA 1
ATOM 1828 C C . LYS A 1 231 ? -17.337 14.028 25.412 1.00 74.19 231 LYS A C 1
ATOM 1830 O O . LYS A 1 231 ? -17.545 13.722 26.585 1.00 74.19 231 LYS A O 1
ATOM 1835 N N . LEU A 1 232 ? -18.123 13.603 24.418 1.00 78.12 232 LEU A N 1
ATOM 1836 C CA . LEU A 1 232 ? -19.308 12.780 24.632 1.00 78.12 232 LEU A CA 1
ATOM 1837 C C . LEU A 1 232 ? -18.939 11.383 25.136 1.00 78.12 232 LEU A C 1
ATOM 1839 O O . LEU A 1 232 ? -17.962 10.759 24.710 1.00 78.12 232 LEU A O 1
ATOM 1843 N N . LYS A 1 233 ? -19.767 10.861 26.044 1.00 79.69 233 LYS A N 1
ATOM 1844 C CA . LYS A 1 233 ? -19.606 9.505 26.564 1.00 79.69 233 LYS A CA 1
ATOM 1845 C C . LYS A 1 233 ? -19.927 8.499 25.460 1.00 79.69 233 LYS A C 1
ATOM 1847 O O . LYS A 1 233 ? -21.005 8.527 24.872 1.00 79.69 233 LYS A O 1
ATOM 1852 N N . LYS A 1 234 ? -18.995 7.582 25.207 1.00 85.19 234 LYS A N 1
ATOM 1853 C CA . LYS A 1 234 ? -19.179 6.523 24.211 1.00 85.19 234 LYS A CA 1
ATOM 1854 C C . LYS A 1 234 ? -20.267 5.534 24.662 1.00 85.19 234 LYS A C 1
ATOM 1856 O O . LYS A 1 234 ? -20.269 5.154 25.838 1.00 85.19 234 LYS A O 1
ATOM 1861 N N . PRO A 1 235 ? -21.165 5.096 23.761 1.00 87.62 235 PRO A N 1
ATOM 1862 C CA . PRO A 1 235 ? -22.218 4.140 24.095 1.00 87.62 235 PRO A CA 1
ATOM 1863 C C . PRO A 1 235 ? -21.654 2.754 24.449 1.00 87.62 235 PRO A C 1
ATOM 1865 O O . PRO A 1 235 ? -20.493 2.431 24.183 1.00 87.62 235 PRO A O 1
ATOM 1868 N N . ARG A 1 236 ? -22.478 1.893 25.054 1.00 86.19 236 ARG A N 1
ATOM 1869 C CA . ARG A 1 236 ? -22.099 0.491 25.290 1.00 86.19 236 ARG A CA 1
ATOM 1870 C C . ARG A 1 236 ? -21.950 -0.224 23.941 1.00 86.19 236 ARG A C 1
ATOM 1872 O O . ARG A 1 236 ? -22.782 -0.037 23.064 1.00 86.19 236 ARG A O 1
ATOM 1879 N N . GLY A 1 237 ? -20.883 -1.008 23.767 1.00 86.88 237 GLY A N 1
ATOM 1880 C CA . GLY A 1 237 ? -20.593 -1.670 22.484 1.00 86.88 237 GLY A CA 1
ATOM 1881 C C . GLY A 1 237 ? -20.100 -0.725 21.378 1.00 86.88 237 GLY A C 1
ATOM 1882 O O . GLY A 1 237 ? -20.124 -1.086 20.207 1.00 86.88 237 GLY A O 1
ATOM 1883 N N . TRP A 1 238 ? -19.637 0.485 21.724 1.00 90.88 238 TRP A N 1
ATOM 1884 C CA . TRP A 1 238 ? -19.186 1.483 20.744 1.00 90.88 238 TRP A CA 1
ATOM 1885 C C . TRP A 1 238 ? -18.086 0.991 19.797 1.00 90.88 238 TRP A C 1
ATOM 1887 O O . TRP A 1 238 ? -17.973 1.525 18.699 1.00 90.88 238 TRP A O 1
ATOM 1897 N N . ILE A 1 239 ? -17.269 0.016 20.208 1.00 92.12 239 ILE A N 1
ATOM 1898 C CA . ILE A 1 239 ? -16.195 -0.524 19.372 1.00 92.12 239 ILE A CA 1
ATOM 1899 C C . ILE A 1 239 ? -16.766 -1.198 18.121 1.00 92.12 239 ILE A C 1
ATOM 1901 O O . ILE A 1 239 ? -16.314 -0.900 17.022 1.00 92.12 239 ILE A O 1
ATOM 1905 N N . ASP A 1 240 ? -17.803 -2.024 18.263 1.00 92.56 240 ASP A N 1
ATOM 1906 C CA . ASP A 1 240 ? -18.431 -2.706 17.130 1.00 92.56 240 ASP A CA 1
ATOM 1907 C C . ASP A 1 240 ? -19.165 -1.714 16.235 1.00 92.56 240 ASP A C 1
ATOM 1909 O O . ASP A 1 240 ? -19.041 -1.781 15.015 1.00 92.56 240 ASP A O 1
ATOM 1913 N N . LEU A 1 241 ? -19.839 -0.726 16.839 1.00 90.56 241 LEU A N 1
ATOM 1914 C CA . LEU A 1 241 ? -20.429 0.376 16.084 1.00 90.56 241 LEU A CA 1
ATOM 1915 C C . LEU A 1 241 ? -19.355 1.078 15.256 1.00 90.56 241 LEU A C 1
ATOM 1917 O O . LEU A 1 241 ? -19.501 1.178 14.045 1.00 90.56 241 LEU A O 1
ATOM 1921 N N . TRP A 1 242 ? -18.259 1.519 15.878 1.00 91.75 242 TRP A N 1
ATOM 1922 C CA . TRP A 1 242 ? -17.151 2.203 15.209 1.00 91.75 242 TRP A CA 1
ATOM 1923 C C . TRP A 1 242 ? -16.554 1.383 14.060 1.00 91.75 242 TRP A C 1
ATOM 1925 O O . TRP A 1 242 ? -16.378 1.919 12.969 1.00 91.75 242 TRP A O 1
ATOM 1935 N N . LEU A 1 243 ? -16.299 0.091 14.271 1.00 93.00 243 LEU A N 1
ATOM 1936 C CA . LEU A 1 243 ? -15.749 -0.803 13.250 1.00 93.00 243 LEU A CA 1
ATOM 1937 C C . LEU A 1 243 ? -16.648 -0.894 12.003 1.00 93.00 243 LEU A C 1
ATOM 1939 O O . LEU A 1 243 ? -16.145 -1.008 10.885 1.00 93.00 243 LEU A O 1
ATOM 1943 N N . GLU A 1 244 ? -17.964 -0.791 12.164 1.00 92.88 244 GLU A N 1
ATOM 1944 C CA . GLU A 1 244 ? -18.916 -0.827 11.050 1.00 92.88 244 GLU A CA 1
ATOM 1945 C C . GLU A 1 244 ? -19.074 0.521 10.320 1.00 92.88 244 GLU A C 1
ATOM 1947 O O . GLU A 1 244 ? -19.696 0.566 9.254 1.00 92.88 244 GLU A O 1
ATOM 1952 N N . HIS A 1 245 ? -18.485 1.612 10.828 1.00 89.94 245 HIS A N 1
ATOM 1953 C CA . HIS A 1 245 ? -18.606 2.919 10.181 1.00 89.94 245 HIS A CA 1
ATOM 1954 C C . HIS A 1 245 ? -17.900 2.962 8.832 1.00 89.94 245 HIS A C 1
ATOM 1956 O O . HIS A 1 245 ? -16.830 2.380 8.618 1.00 89.94 245 HIS A O 1
ATOM 1962 N N . LYS A 1 246 ? -18.520 3.719 7.929 1.00 90.50 246 LYS A N 1
ATOM 1963 C CA . LYS A 1 246 ? -17.977 4.031 6.619 1.00 90.50 246 LYS A CA 1
ATOM 1964 C C . LYS A 1 246 ? -17.221 5.350 6.640 1.00 90.50 246 LYS A C 1
ATOM 1966 O O . LYS A 1 246 ? -17.511 6.262 7.416 1.00 90.50 246 LYS A O 1
ATOM 1971 N N . LEU A 1 247 ? -16.240 5.428 5.761 1.00 90.44 247 LEU A N 1
ATOM 1972 C CA . LEU A 1 247 ? -15.391 6.585 5.574 1.00 90.44 247 LEU A CA 1
ATOM 1973 C C . LEU A 1 247 ? -15.047 6.763 4.102 1.00 90.44 247 LEU A C 1
ATOM 1975 O O . LEU A 1 247 ? -14.985 5.801 3.341 1.00 90.44 247 LEU A O 1
ATOM 1979 N N . MET A 1 248 ? -14.804 8.007 3.724 1.00 89.44 248 MET A N 1
ATOM 1980 C CA . MET A 1 248 ? -14.415 8.410 2.386 1.00 89.44 248 MET A CA 1
ATOM 1981 C C . MET A 1 248 ? -13.019 9.013 2.430 1.00 89.44 248 MET A C 1
ATOM 1983 O O . MET A 1 248 ? -12.850 10.112 2.948 1.00 89.44 248 MET A O 1
ATOM 1987 N N . ILE A 1 249 ? -12.026 8.308 1.885 1.00 90.50 249 ILE A N 1
ATOM 1988 C CA . ILE A 1 249 ? -10.631 8.766 1.853 1.00 90.50 249 ILE A CA 1
ATOM 1989 C C . ILE A 1 249 ? -10.148 8.841 0.402 1.00 90.50 249 ILE A C 1
ATOM 1991 O O . ILE A 1 249 ? -9.929 7.819 -0.251 1.00 90.50 249 ILE A O 1
ATOM 1995 N N . LYS A 1 250 ? -9.941 10.065 -0.090 1.00 89.62 250 LYS A N 1
ATOM 1996 C CA . LYS A 1 250 ? -9.328 10.345 -1.392 1.00 89.62 250 LYS A CA 1
ATOM 1997 C C . LYS A 1 250 ? -7.810 10.515 -1.243 1.00 89.62 250 LYS A C 1
ATOM 1999 O O . LYS A 1 250 ? -7.378 11.249 -0.344 1.00 89.62 250 LYS A O 1
ATOM 2004 N N . PRO A 1 251 ? -6.997 9.884 -2.112 1.00 89.12 251 PRO A N 1
ATOM 2005 C CA . PRO A 1 251 ? -5.552 10.060 -2.097 1.00 89.12 251 PRO A CA 1
ATOM 2006 C C . PRO A 1 251 ? -5.154 11.486 -2.501 1.00 89.12 251 PRO A C 1
ATOM 2008 O O . PRO A 1 251 ? -5.904 12.160 -3.212 1.00 89.12 251 PRO A O 1
ATOM 2011 N N . PRO A 1 252 ? -3.974 11.958 -2.064 1.00 88.62 252 PRO A N 1
ATOM 2012 C CA . PRO A 1 252 ? -3.490 13.293 -2.395 1.00 88.62 252 PRO A CA 1
ATOM 2013 C C . PRO A 1 252 ? -3.218 13.446 -3.899 1.00 88.62 252 PRO A C 1
ATOM 2015 O O . PRO A 1 252 ? -2.855 12.490 -4.594 1.00 88.62 252 PRO A O 1
ATOM 2018 N N . HIS A 1 253 ? -3.327 14.677 -4.402 1.00 82.94 253 HIS A N 1
ATOM 2019 C CA . HIS A 1 253 ? -2.897 15.010 -5.762 1.00 82.94 253 HIS A CA 1
ATOM 2020 C C . HIS A 1 253 ? -1.392 14.730 -5.939 1.00 82.94 253 HIS A C 1
ATOM 2022 O O . HIS A 1 253 ? -0.622 14.911 -4.991 1.00 82.94 253 HIS A O 1
ATOM 2028 N N . PRO A 1 254 ? -0.939 14.291 -7.130 1.00 85.25 254 PRO A N 1
ATOM 2029 C CA . PRO A 1 254 ? -1.701 14.073 -8.369 1.00 85.25 254 PRO A CA 1
ATOM 2030 C C . PRO A 1 254 ? -2.174 12.613 -8.565 1.00 85.25 254 PRO A C 1
ATOM 2032 O O . PRO A 1 254 ? -2.369 12.176 -9.698 1.00 85.25 254 PRO A O 1
ATOM 2035 N N . ILE A 1 255 ? -2.301 11.802 -7.502 1.00 83.81 255 ILE A N 1
ATOM 2036 C CA . ILE A 1 255 ? -2.644 10.369 -7.637 1.00 83.81 255 ILE A CA 1
ATOM 2037 C C . ILE A 1 255 ? -3.998 10.151 -8.343 1.00 83.81 255 ILE A C 1
ATOM 2039 O O . ILE A 1 255 ? -4.007 9.369 -9.299 1.00 83.81 255 ILE A O 1
ATOM 2043 N N . PRO A 1 256 ? -5.100 10.841 -7.965 1.00 83.75 256 PRO A N 1
ATOM 2044 C CA . PRO A 1 256 ? -6.386 10.699 -8.654 1.00 83.75 256 PRO A CA 1
ATOM 2045 C C . PRO A 1 256 ? -6.304 10.966 -10.166 1.00 83.75 256 PRO A C 1
ATOM 2047 O O . PRO A 1 256 ? -6.692 10.119 -10.964 1.00 83.75 256 PRO A O 1
ATOM 2050 N N . GLU A 1 257 ? -5.696 12.081 -10.578 1.00 82.62 257 GLU A N 1
ATOM 2051 C CA . GLU A 1 257 ? -5.574 12.469 -11.995 1.00 82.62 257 GLU A CA 1
ATOM 2052 C C . GLU A 1 257 ? -4.774 11.449 -12.817 1.00 82.62 257 GLU A C 1
ATOM 2054 O O . GLU A 1 257 ? -5.115 11.097 -13.954 1.00 82.62 257 GLU A O 1
ATOM 2059 N N . ARG A 1 258 ? -3.684 10.938 -12.232 1.00 81.44 258 ARG A N 1
ATOM 2060 C CA . ARG A 1 258 ? -2.841 9.931 -12.882 1.00 81.44 258 ARG A CA 1
ATOM 2061 C C . ARG A 1 258 ? -3.573 8.603 -13.042 1.00 81.44 258 ARG A C 1
ATOM 2063 O O . ARG A 1 258 ? -3.394 7.921 -14.050 1.00 81.44 258 ARG A O 1
ATOM 2070 N N . MET A 1 259 ? -4.408 8.231 -12.078 1.00 77.31 259 MET A N 1
ATOM 2071 C CA . MET A 1 259 ? -5.260 7.049 -12.192 1.00 77.31 259 MET A CA 1
ATOM 2072 C C . MET A 1 259 ? -6.339 7.217 -13.255 1.00 77.31 259 MET A C 1
ATOM 2074 O O . MET A 1 259 ? -6.531 6.298 -14.051 1.00 77.31 259 MET A O 1
ATOM 2078 N N . ASP A 1 260 ? -7.001 8.373 -13.306 1.00 77.81 260 ASP A N 1
ATOM 2079 C CA . ASP A 1 260 ? -8.010 8.668 -14.326 1.00 77.81 260 ASP A CA 1
ATOM 2080 C C . ASP A 1 260 ? -7.400 8.578 -15.726 1.00 77.81 260 ASP A C 1
ATOM 2082 O O . ASP A 1 260 ? -7.949 7.925 -16.616 1.00 77.81 260 ASP A O 1
ATOM 2086 N N . SER A 1 261 ? -6.189 9.110 -15.896 1.00 75.62 261 SER A N 1
ATOM 2087 C CA . SER A 1 261 ? -5.414 8.982 -17.134 1.00 75.62 261 SER A CA 1
ATOM 2088 C C . SER A 1 261 ? -5.148 7.513 -17.502 1.00 75.62 261 SER A C 1
ATOM 2090 O O . SER A 1 261 ? -5.395 7.098 -18.638 1.00 75.62 261 SER A O 1
ATOM 2092 N N . LEU A 1 262 ? -4.717 6.678 -16.545 1.00 69.44 262 LEU A N 1
ATOM 2093 C CA . LEU A 1 262 ? -4.499 5.238 -16.769 1.00 69.44 262 LEU A CA 1
ATOM 2094 C C . LEU A 1 262 ? -5.789 4.486 -17.138 1.00 69.44 262 LEU A C 1
ATOM 2096 O O . LEU A 1 262 ? -5.756 3.554 -17.949 1.00 69.44 262 LEU A O 1
ATOM 2100 N N . MET A 1 263 ? -6.924 4.865 -16.550 1.00 69.75 263 MET A N 1
ATOM 2101 C CA . MET A 1 263 ? -8.225 4.266 -16.855 1.00 69.75 263 MET A CA 1
ATOM 2102 C C . MET A 1 263 ? -8.745 4.684 -18.231 1.00 69.75 263 MET A C 1
ATOM 2104 O O . MET A 1 263 ? -9.253 3.843 -18.980 1.00 69.75 263 MET A O 1
ATOM 2108 N N . ASN A 1 264 ? -8.567 5.953 -18.592 1.00 64.69 264 ASN A N 1
ATOM 2109 C CA . ASN A 1 264 ? -9.017 6.512 -19.862 1.00 64.69 264 ASN A CA 1
ATOM 2110 C C . ASN A 1 264 ? -8.178 6.004 -21.042 1.00 64.69 264 ASN A C 1
ATOM 2112 O O . ASN A 1 264 ? -8.744 5.639 -22.072 1.00 64.69 264 ASN A O 1
ATOM 2116 N N . HIS A 1 265 ? -6.860 5.833 -20.879 1.00 56.06 265 HIS A N 1
ATOM 2117 C CA . HIS A 1 265 ? -6.011 5.212 -21.906 1.00 56.06 265 HIS A CA 1
ATOM 2118 C C . HIS A 1 265 ? -6.400 3.760 -22.219 1.00 56.06 265 HIS A C 1
ATOM 2120 O O . HIS A 1 265 ? -6.270 3.326 -23.363 1.00 56.06 265 HIS A O 1
ATOM 2126 N N . ARG A 1 266 ? -6.939 3.009 -21.247 1.00 51.28 266 ARG A N 1
ATOM 2127 C CA . ARG A 1 266 ? -7.475 1.660 -21.505 1.00 51.28 266 ARG A CA 1
ATOM 2128 C C . ARG A 1 266 ? -8.800 1.678 -22.271 1.00 51.28 266 ARG A C 1
ATOM 2130 O O . ARG A 1 266 ? -9.045 0.754 -23.039 1.00 51.28 266 ARG A O 1
ATOM 2137 N N . LYS A 1 267 ? -9.637 2.707 -22.096 1.00 46.69 267 LYS A N 1
ATOM 2138 C CA . LYS A 1 267 ? -10.897 2.864 -22.849 1.00 46.69 267 LYS A CA 1
ATOM 2139 C C . LYS A 1 267 ? -10.671 3.417 -24.264 1.00 46.69 267 LYS A C 1
ATOM 2141 O O . LYS A 1 267 ? -11.381 3.028 -25.183 1.00 46.69 267 LYS A O 1
ATOM 2146 N N . ALA A 1 268 ? -9.642 4.242 -24.466 1.00 42.56 268 ALA A N 1
ATOM 2147 C CA . ALA A 1 268 ? -9.302 4.838 -25.763 1.00 42.56 268 ALA A CA 1
ATOM 2148 C C . ALA A 1 268 ? -8.685 3.856 -26.789 1.00 42.56 268 ALA A C 1
ATOM 2150 O O . ALA A 1 268 ? -8.469 4.229 -27.940 1.00 42.56 268 ALA A O 1
ATOM 2151 N N . SER A 1 269 ? -8.439 2.595 -26.411 1.00 42.84 269 SER A N 1
ATOM 2152 C CA . SER A 1 269 ? -7.944 1.539 -27.313 1.00 42.84 269 SER A CA 1
ATOM 2153 C C . SER A 1 269 ? -9.046 0.848 -28.137 1.00 42.84 269 SER A C 1
ATOM 2155 O O . SER A 1 269 ? -8.788 -0.177 -28.766 1.00 42.84 269 SER A O 1
ATOM 2157 N N . VAL A 1 270 ? -10.263 1.394 -28.169 1.00 42.62 270 VAL A N 1
ATOM 2158 C CA . VAL A 1 270 ? -11.278 1.033 -29.169 1.00 42.62 270 VAL A CA 1
ATOM 2159 C C . VAL A 1 270 ? -11.556 2.267 -30.020 1.00 42.62 270 VAL A C 1
ATOM 2161 O O . VAL A 1 270 ? -12.664 2.791 -30.059 1.00 42.62 270 VAL A O 1
ATOM 2164 N N . LYS A 1 271 ? -10.526 2.777 -30.704 1.00 39.31 271 LYS A N 1
ATOM 2165 C CA . LYS A 1 271 ? -10.801 3.505 -31.943 1.00 39.31 271 LYS A CA 1
ATOM 2166 C C . LYS A 1 271 ? -11.304 2.447 -32.926 1.00 39.31 271 LYS A C 1
ATOM 2168 O O . LYS A 1 271 ? -10.558 1.495 -33.162 1.00 39.31 271 LYS A O 1
ATOM 2173 N N . PRO A 1 272 ? -12.523 2.558 -33.482 1.00 35.72 272 PRO A N 1
ATOM 2174 C CA . PRO A 1 272 ? -12.853 1.762 -34.651 1.00 35.72 272 PRO A CA 1
ATOM 2175 C C . PRO A 1 272 ? -11.777 2.091 -35.684 1.00 35.72 272 PRO A C 1
ATOM 2177 O O . PRO A 1 272 ? -11.564 3.269 -35.997 1.00 35.72 272 PRO A O 1
ATOM 2180 N N . LEU A 1 273 ? -11.017 1.078 -36.116 1.00 43.75 273 LEU A N 1
ATOM 2181 C CA . LEU A 1 273 ? -10.091 1.255 -37.222 1.00 43.75 273 LEU A CA 1
ATOM 2182 C C . LEU A 1 273 ? -10.910 1.877 -38.347 1.00 43.75 273 LEU A C 1
ATOM 2184 O O . LEU A 1 273 ? -11.929 1.320 -38.758 1.00 43.75 273 LEU A O 1
ATOM 2188 N N . LYS A 1 274 ? -10.484 3.062 -38.798 1.00 43.28 274 LYS A N 1
ATOM 2189 C CA . LYS A 1 274 ? -10.945 3.609 -40.069 1.00 43.28 274 LYS A CA 1
ATOM 2190 C C . LYS A 1 274 ? -10.849 2.470 -41.073 1.00 43.28 274 LYS A C 1
ATOM 2192 O O . LYS A 1 274 ? -9.802 1.832 -41.147 1.00 43.28 274 LYS A O 1
ATOM 2197 N N . THR A 1 275 ? -11.938 2.225 -41.784 1.00 44.91 275 THR A N 1
ATOM 2198 C CA . THR A 1 275 ? -12.052 1.311 -42.916 1.00 44.91 275 THR A CA 1
ATOM 2199 C C . THR A 1 275 ? -10.999 1.708 -43.954 1.00 44.91 275 THR A C 1
ATOM 2201 O O . THR A 1 275 ? -11.263 2.484 -44.867 1.00 44.91 275 THR A O 1
ATOM 2204 N N . SER A 1 276 ? -9.755 1.278 -43.753 1.00 53.66 276 SER A N 1
ATOM 2205 C CA . SER A 1 276 ? -8.707 1.343 -44.758 1.00 53.66 276 SER A CA 1
ATOM 2206 C C . SER A 1 276 ? -8.847 0.109 -45.636 1.00 53.66 276 SER A C 1
ATOM 2208 O O . SER A 1 276 ? -9.373 -0.915 -45.197 1.00 53.66 276 SER A O 1
ATOM 2210 N N . ALA A 1 277 ? -8.454 0.262 -46.897 1.00 62.97 277 ALA A N 1
ATOM 2211 C CA . ALA A 1 277 ? -8.543 -0.730 -47.961 1.00 62.97 277 ALA A CA 1
ATOM 2212 C C . ALA A 1 277 ? -8.242 -2.175 -47.495 1.00 62.97 277 ALA A C 1
ATOM 2214 O O . ALA A 1 277 ? -7.473 -2.357 -46.543 1.00 62.97 277 ALA A O 1
ATOM 2215 N N . PRO A 1 278 ? -8.834 -3.198 -48.148 1.00 74.19 278 PRO A N 1
ATOM 2216 C CA . PRO A 1 278 ? -8.618 -4.600 -47.790 1.00 74.19 278 PRO A CA 1
ATOM 2217 C C . PRO A 1 278 ? -7.121 -4.907 -47.682 1.00 74.19 278 PRO A C 1
ATOM 2219 O O . PRO A 1 278 ? -6.358 -4.601 -48.599 1.00 74.19 278 PRO A O 1
ATOM 2222 N N . LEU A 1 279 ? -6.711 -5.474 -46.544 1.00 80.19 279 LEU A N 1
ATOM 2223 C CA . LEU A 1 279 ? -5.307 -5.748 -46.240 1.00 80.19 279 LEU A CA 1
ATOM 2224 C C . LEU A 1 279 ? -4.723 -6.707 -47.287 1.00 80.19 279 LEU A C 1
ATOM 2226 O O . LEU A 1 279 ? -5.257 -7.800 -47.492 1.00 80.19 279 LEU A O 1
ATOM 2230 N N . THR A 1 280 ? -3.620 -6.332 -47.937 1.00 86.12 280 THR A N 1
ATOM 2231 C CA . THR A 1 280 ? -2.980 -7.194 -48.938 1.00 86.12 280 THR A CA 1
ATOM 2232 C C . THR A 1 280 ? -1.853 -8.031 -48.332 1.00 86.12 280 THR A C 1
ATOM 2234 O O . THR A 1 280 ? -1.253 -7.690 -47.310 1.00 86.12 280 THR A O 1
ATOM 2237 N N . GLY A 1 281 ? -1.511 -9.145 -48.988 1.00 87.38 281 GLY A N 1
ATOM 2238 C CA . GLY A 1 281 ? -0.366 -9.977 -48.599 1.00 87.38 281 GLY A CA 1
ATOM 2239 C C . GLY A 1 281 ? 0.973 -9.227 -48.611 1.00 87.38 281 GLY A C 1
ATOM 2240 O O . GLY A 1 281 ? 1.860 -9.520 -47.804 1.00 87.38 281 GLY A O 1
ATOM 2241 N N . ALA A 1 282 ? 1.105 -8.224 -49.484 1.00 86.56 282 ALA A N 1
ATOM 2242 C CA . ALA A 1 282 ? 2.283 -7.366 -49.554 1.00 86.56 282 ALA A CA 1
ATOM 2243 C C . ALA A 1 282 ? 2.421 -6.488 -48.299 1.00 86.56 282 ALA A C 1
ATOM 2245 O O . ALA A 1 282 ? 3.524 -6.391 -47.754 1.00 86.56 282 ALA A O 1
ATOM 2246 N N . ASP A 1 283 ? 1.311 -5.947 -47.789 1.00 87.62 283 ASP A N 1
ATOM 2247 C CA . ASP A 1 283 ? 1.282 -5.129 -46.569 1.00 87.62 283 ASP A CA 1
ATOM 2248 C C . ASP A 1 283 ? 1.702 -5.949 -45.345 1.00 87.62 283 ASP A C 1
ATOM 2250 O O . ASP A 1 283 ? 2.549 -5.529 -44.555 1.00 87.62 283 ASP A O 1
ATOM 2254 N N . VAL A 1 284 ? 1.193 -7.183 -45.236 1.00 89.19 284 VAL A N 1
ATOM 2255 C CA . VAL A 1 284 ? 1.573 -8.128 -44.172 1.00 89.19 284 VAL A CA 1
ATOM 2256 C C . VAL A 1 284 ? 3.076 -8.420 -44.210 1.00 89.19 284 VAL A C 1
ATOM 2258 O O . VAL A 1 284 ? 3.747 -8.411 -43.173 1.00 89.19 284 VAL A O 1
ATOM 2261 N N . LYS A 1 285 ? 3.633 -8.643 -45.406 1.00 90.88 285 LYS A N 1
ATOM 2262 C CA . LYS A 1 285 ? 5.064 -8.913 -45.595 1.00 90.88 285 LYS A CA 1
ATOM 2263 C C . LYS A 1 285 ? 5.928 -7.701 -45.244 1.00 90.88 285 LYS A C 1
ATOM 2265 O O . LYS A 1 285 ? 6.981 -7.877 -44.625 1.00 90.88 285 LYS A O 1
ATOM 2270 N N . ALA A 1 286 ? 5.507 -6.499 -45.636 1.00 88.50 286 ALA A N 1
ATOM 2271 C CA . ALA A 1 286 ? 6.206 -5.253 -45.340 1.00 88.50 286 ALA A CA 1
ATOM 2272 C C . ALA A 1 286 ? 6.230 -4.979 -43.828 1.00 88.50 286 ALA A C 1
ATOM 2274 O O . ALA A 1 286 ? 7.311 -4.866 -43.250 1.00 88.50 286 ALA A O 1
ATOM 2275 N N . ALA A 1 287 ? 5.069 -5.022 -43.171 1.00 88.19 287 ALA A N 1
ATOM 2276 C CA . ALA A 1 287 ? 4.940 -4.779 -41.735 1.00 88.19 287 ALA A CA 1
ATOM 2277 C C . ALA A 1 287 ? 5.688 -5.822 -40.886 1.00 88.19 287 ALA A C 1
ATOM 2279 O O . ALA A 1 287 ? 6.347 -5.496 -39.895 1.00 88.19 287 ALA A O 1
ATOM 2280 N N . ARG A 1 288 ? 5.670 -7.099 -41.300 1.00 92.69 288 ARG A N 1
ATOM 2281 C CA . ARG A 1 288 ? 6.468 -8.143 -40.640 1.00 92.69 288 ARG A CA 1
ATOM 2282 C C . ARG A 1 288 ? 7.970 -7.857 -40.743 1.00 92.69 288 ARG A C 1
ATOM 2284 O O . ARG A 1 288 ? 8.701 -8.062 -39.769 1.00 92.69 288 ARG A O 1
ATOM 2291 N N . LYS A 1 289 ? 8.444 -7.423 -41.916 1.00 90.19 289 LYS A N 1
ATOM 2292 C CA . LYS A 1 289 ? 9.859 -7.093 -42.141 1.00 90.19 289 LYS A CA 1
ATOM 2293 C C . LYS A 1 289 ? 10.290 -5.856 -41.359 1.00 90.19 289 LYS A C 1
ATOM 2295 O O . LYS A 1 289 ? 11.372 -5.886 -40.780 1.00 90.19 289 LYS A O 1
ATOM 2300 N N . GLU A 1 290 ? 9.449 -4.830 -41.281 1.00 89.62 290 GLU A N 1
ATOM 2301 C CA . GLU A 1 290 ? 9.694 -3.628 -40.476 1.00 89.62 290 GLU A CA 1
ATOM 2302 C C . GLU A 1 290 ? 9.922 -3.976 -38.995 1.00 89.62 290 GLU A C 1
ATOM 2304 O O . GLU A 1 290 ? 10.871 -3.504 -38.370 1.00 89.62 290 GLU A O 1
ATOM 2309 N N . ARG A 1 291 ? 9.147 -4.930 -38.463 1.00 83.81 291 ARG A N 1
ATOM 2310 C CA . ARG A 1 291 ? 9.310 -5.461 -37.097 1.00 83.81 291 ARG A CA 1
ATOM 2311 C C . ARG A 1 291 ? 10.452 -6.468 -36.929 1.00 83.81 291 ARG A C 1
ATOM 2313 O O . ARG A 1 291 ? 10.652 -6.980 -35.828 1.00 83.81 291 ARG A O 1
ATOM 2320 N N . ARG A 1 292 ? 11.193 -6.787 -37.997 1.00 87.94 292 ARG A N 1
ATOM 2321 C CA . ARG A 1 292 ? 12.244 -7.826 -38.032 1.00 87.94 292 ARG A CA 1
ATOM 2322 C C . ARG A 1 292 ? 11.749 -9.206 -37.577 1.00 87.94 292 ARG A C 1
ATOM 2324 O O . ARG A 1 292 ? 12.474 -9.960 -36.930 1.00 87.94 292 ARG A O 1
ATOM 2331 N N . TRP A 1 293 ? 10.498 -9.552 -37.878 1.00 86.00 293 TRP A N 1
ATOM 2332 C CA . TRP A 1 293 ? 9.918 -10.844 -37.504 1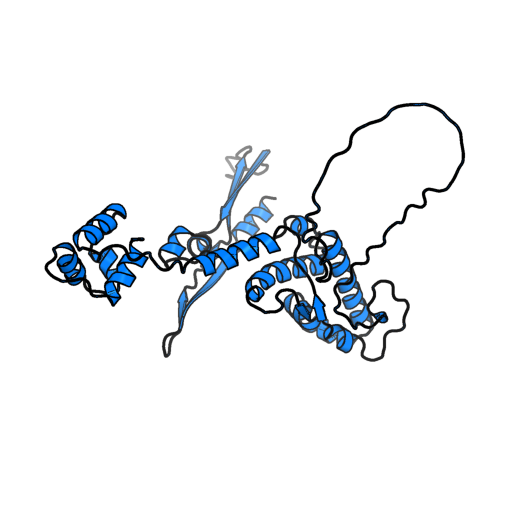.00 86.00 293 TRP A CA 1
ATOM 2333 C C . TRP A 1 293 ? 10.084 -11.888 -38.611 1.00 86.00 293 TRP A C 1
ATOM 2335 O O . TRP A 1 293 ? 9.980 -11.591 -39.803 1.00 86.00 293 TRP A O 1
ATOM 2345 N N . THR A 1 294 ? 10.294 -13.147 -38.225 1.00 87.19 294 THR A N 1
ATOM 2346 C CA . THR A 1 294 ? 10.241 -14.287 -39.152 1.00 87.19 294 THR A CA 1
ATOM 2347 C C . THR A 1 294 ? 8.788 -14.701 -39.405 1.00 87.19 294 THR A C 1
ATOM 2349 O O . THR A 1 294 ? 7.900 -14.407 -38.601 1.00 87.19 294 THR A O 1
ATOM 2352 N N . GLN A 1 295 ? 8.518 -15.399 -40.514 1.00 84.50 295 GLN A N 1
ATOM 2353 C CA . GLN A 1 295 ? 7.176 -15.940 -40.789 1.00 84.50 295 GLN A CA 1
ATOM 2354 C C . GLN A 1 295 ? 6.718 -16.899 -39.679 1.00 84.50 295 GLN A C 1
ATOM 2356 O O . GLN A 1 295 ? 5.555 -16.871 -39.292 1.00 84.50 295 GLN A O 1
ATOM 2361 N N . ALA A 1 296 ? 7.641 -17.693 -39.121 1.00 77.06 296 ALA A N 1
ATOM 2362 C CA . ALA A 1 296 ? 7.377 -18.575 -37.985 1.00 77.06 296 ALA A CA 1
ATOM 2363 C C . ALA A 1 296 ? 6.987 -17.795 -36.719 1.00 77.06 296 ALA A C 1
ATOM 2365 O O . ALA A 1 296 ? 6.061 -18.196 -36.020 1.00 77.06 296 ALA A O 1
ATOM 2366 N N . LYS A 1 297 ? 7.637 -16.650 -36.455 1.00 77.06 297 LYS A N 1
ATOM 2367 C CA . LYS A 1 297 ? 7.303 -15.787 -35.314 1.00 77.06 297 LYS A CA 1
ATOM 2368 C C . LYS A 1 297 ? 5.890 -15.218 -35.440 1.00 77.06 297 LYS A C 1
ATOM 2370 O O . LYS A 1 297 ? 5.107 -15.355 -34.510 1.00 77.06 297 LYS A O 1
ATOM 2375 N N . LEU A 1 298 ? 5.538 -14.669 -36.606 1.00 85.62 298 LEU A N 1
ATOM 2376 C CA . LEU A 1 298 ? 4.185 -14.158 -36.860 1.00 85.62 298 LEU A CA 1
ATOM 2377 C C . LEU A 1 298 ? 3.125 -15.271 -36.767 1.00 85.62 298 LEU A C 1
ATOM 2379 O O . LEU A 1 298 ? 2.077 -15.083 -36.152 1.00 85.62 298 LEU A O 1
ATOM 2383 N N . ALA A 1 299 ? 3.420 -16.445 -37.329 1.00 81.88 299 ALA A N 1
ATOM 2384 C CA . ALA A 1 299 ? 2.540 -17.608 -37.279 1.00 81.88 299 ALA A CA 1
ATOM 2385 C C . ALA A 1 299 ? 2.310 -18.105 -35.841 1.00 81.88 299 ALA A C 1
ATOM 2387 O O . ALA A 1 299 ? 1.168 -18.351 -35.453 1.00 81.88 299 ALA A O 1
ATOM 2388 N N . GLY A 1 300 ? 3.371 -18.168 -35.030 1.00 67.75 300 GLY A N 1
ATOM 2389 C CA . GLY A 1 300 ? 3.300 -18.526 -33.614 1.00 67.75 300 GLY A CA 1
ATOM 2390 C C . GLY A 1 300 ? 2.449 -17.548 -32.801 1.00 67.75 300 GLY A C 1
ATOM 2391 O O . GLY A 1 300 ? 1.596 -17.979 -32.028 1.00 67.75 300 GLY A O 1
ATOM 2392 N N . THR A 1 301 ? 2.597 -16.239 -33.034 1.00 80.88 301 THR A N 1
ATOM 2393 C CA . THR A 1 301 ? 1.782 -15.206 -32.367 1.00 80.88 301 THR A CA 1
ATOM 2394 C C . THR A 1 301 ? 0.296 -15.308 -32.730 1.00 80.88 301 THR A C 1
ATOM 2396 O O . THR A 1 301 ? -0.563 -15.083 -31.878 1.00 80.88 301 THR A O 1
ATOM 2399 N N . LEU A 1 302 ? -0.014 -15.685 -33.973 1.00 82.88 302 LEU A N 1
ATOM 2400 C CA . LEU A 1 302 ? -1.381 -15.868 -34.475 1.00 82.88 302 LEU A CA 1
ATOM 2401 C C . LEU A 1 302 ? -1.968 -17.260 -34.187 1.00 82.88 302 LEU A C 1
ATOM 2403 O O . LEU A 1 302 ? -3.134 -17.495 -34.488 1.00 82.88 302 LEU A O 1
ATOM 2407 N N . LYS A 1 303 ? -1.184 -18.188 -33.617 1.00 83.25 303 LYS A N 1
ATOM 2408 C CA . LYS A 1 303 ? -1.549 -19.609 -33.452 1.00 83.25 303 LYS A CA 1
ATOM 2409 C C . LYS A 1 303 ? -1.979 -20.274 -34.770 1.00 83.25 303 LYS A C 1
ATOM 2411 O O . LYS A 1 303 ? -2.878 -21.112 -34.792 1.00 83.25 303 LYS A O 1
ATOM 2416 N N . VAL A 1 304 ? -1.323 -19.909 -35.871 1.00 84.94 304 VAL A N 1
ATOM 2417 C CA . VAL A 1 304 ? -1.545 -20.494 -37.201 1.00 84.94 304 VAL A CA 1
ATOM 2418 C C . VAL A 1 304 ? -0.286 -21.180 -37.717 1.00 84.94 304 VAL A C 1
ATOM 2420 O O . VAL A 1 304 ? 0.814 -20.972 -37.213 1.00 84.94 304 VAL A O 1
ATOM 2423 N N . HIS A 1 305 ? -0.433 -22.005 -38.751 1.00 85.69 305 HIS A N 1
ATOM 2424 C CA . HIS A 1 305 ? 0.704 -22.684 -39.361 1.00 85.69 305 HIS A CA 1
ATOM 2425 C C . HIS A 1 305 ? 1.560 -21.708 -40.188 1.00 85.69 305 HIS A C 1
ATOM 2427 O O . HIS A 1 305 ? 1.021 -20.877 -40.918 1.00 85.69 305 HIS A O 1
ATOM 2433 N N . GLN A 1 306 ? 2.891 -21.832 -40.147 1.00 85.44 306 GLN A N 1
ATOM 2434 C CA . GLN A 1 306 ? 3.809 -20.953 -40.895 1.00 85.44 306 GLN A CA 1
ATOM 2435 C C . GLN A 1 306 ? 3.508 -20.919 -42.402 1.00 85.44 306 GLN A C 1
ATOM 2437 O O . GLN A 1 306 ? 3.567 -19.863 -43.031 1.00 85.44 306 GLN A O 1
ATOM 2442 N N . SER A 1 307 ? 3.132 -22.066 -42.975 1.00 83.50 307 SER A N 1
ATOM 2443 C CA . SER A 1 307 ? 2.760 -22.178 -44.391 1.00 83.50 307 SER A CA 1
ATOM 2444 C C . SER A 1 307 ? 1.538 -21.333 -44.763 1.00 83.50 307 SER A C 1
ATOM 2446 O O . SER A 1 307 ? 1.420 -20.916 -45.912 1.00 83.50 307 SER A O 1
ATOM 2448 N N . LEU A 1 308 ? 0.647 -21.036 -43.810 1.00 85.81 308 LEU A N 1
ATOM 2449 C CA . LEU A 1 308 ? -0.483 -20.140 -44.035 1.00 85.81 308 LEU A CA 1
ATOM 2450 C C . LEU A 1 308 ? -0.013 -18.699 -44.249 1.00 85.81 308 LEU A C 1
ATOM 2452 O O . LEU A 1 308 ? -0.463 -18.046 -45.183 1.00 85.81 308 LEU A O 1
ATOM 2456 N N . ILE A 1 309 ? 0.925 -18.233 -43.423 1.00 88.56 309 ILE A N 1
ATOM 2457 C CA . ILE A 1 309 ? 1.502 -16.888 -43.536 1.00 88.56 309 ILE A CA 1
ATOM 2458 C C . ILE A 1 309 ? 2.275 -16.743 -44.849 1.00 88.56 309 ILE A C 1
ATOM 2460 O O . ILE A 1 309 ? 2.108 -15.749 -45.546 1.00 88.56 309 ILE A O 1
ATOM 2464 N N . ALA A 1 310 ? 3.048 -17.759 -45.243 1.00 88.19 310 ALA A N 1
ATOM 2465 C CA . ALA A 1 310 ? 3.760 -17.750 -46.521 1.00 88.19 310 ALA A CA 1
ATOM 2466 C C . ALA A 1 310 ? 2.809 -17.646 -47.733 1.00 88.19 310 ALA A C 1
ATOM 2468 O O . ALA A 1 310 ? 3.090 -16.894 -48.666 1.00 88.19 310 ALA A O 1
ATOM 2469 N N . LYS A 1 311 ? 1.670 -18.353 -47.701 1.00 85.94 311 LYS A N 1
ATOM 2470 C CA . LYS A 1 311 ? 0.631 -18.299 -48.750 1.00 85.94 311 LYS A CA 1
ATOM 2471 C C . LYS A 1 311 ? -0.138 -16.974 -48.775 1.00 85.94 311 LYS A C 1
ATOM 2473 O O . LYS A 1 311 ? -0.556 -16.526 -49.833 1.00 85.94 311 LYS A O 1
ATOM 2478 N N . ILE A 1 312 ? -0.308 -16.332 -47.621 1.00 90.81 312 ILE A N 1
ATOM 2479 C CA . ILE A 1 312 ? -0.902 -14.991 -47.539 1.00 90.81 312 ILE A CA 1
ATOM 2480 C C . ILE A 1 312 ? 0.063 -13.949 -48.117 1.00 90.81 312 ILE A C 1
ATOM 2482 O O . ILE A 1 312 ? -0.336 -13.143 -48.946 1.00 90.81 312 ILE A O 1
ATOM 2486 N N . GLU A 1 313 ? 1.345 -13.992 -47.742 1.00 90.69 313 GLU A N 1
ATOM 2487 C CA . GLU A 1 313 ? 2.362 -13.037 -48.215 1.00 90.69 313 GLU A CA 1
ATOM 2488 C C . GLU A 1 313 ? 2.678 -13.141 -49.713 1.00 90.69 313 GLU A C 1
ATOM 2490 O O . GLU A 1 313 ? 3.191 -12.187 -50.298 1.00 90.69 313 GLU A O 1
ATOM 2495 N N . SER A 1 314 ? 2.426 -14.301 -50.321 1.00 86.88 314 SER A N 1
ATOM 2496 C CA . SER A 1 314 ? 2.577 -14.536 -51.764 1.00 86.88 314 SER A CA 1
ATOM 2497 C C . SER A 1 314 ? 1.328 -14.171 -52.567 1.00 86.88 314 SER A C 1
ATOM 2499 O O . SER A 1 314 ? 1.418 -14.059 -53.783 1.00 86.88 314 SER A O 1
ATOM 2501 N N . GLY A 1 315 ? 0.186 -13.945 -51.908 1.00 84.44 315 GLY A N 1
ATOM 2502 C CA . GLY A 1 315 ? -1.095 -13.689 -52.570 1.00 84.44 315 GLY A CA 1
ATOM 2503 C C . GLY A 1 315 ? -1.847 -14.953 -53.001 1.00 84.44 315 GLY A C 1
ATOM 2504 O O . GLY A 1 315 ? -2.983 -14.848 -53.454 1.00 84.44 315 GLY A O 1
ATOM 2505 N N . ASP A 1 316 ? -1.275 -16.142 -52.787 1.00 82.25 316 ASP A N 1
ATOM 2506 C CA . ASP A 1 316 ? -1.886 -17.437 -53.121 1.00 82.25 316 ASP A CA 1
ATOM 2507 C C . ASP A 1 316 ? -3.137 -17.746 -52.288 1.00 82.25 316 ASP A C 1
ATOM 2509 O O . ASP A 1 316 ? -3.939 -18.616 -52.639 1.00 82.25 316 ASP A O 1
ATOM 2513 N N . ARG A 1 317 ? -3.305 -17.076 -51.141 1.00 82.56 317 ARG A N 1
ATOM 2514 C CA . ARG A 1 317 ? -4.491 -17.223 -50.300 1.00 82.56 317 ARG A CA 1
ATOM 2515 C C . ARG A 1 317 ? -5.038 -15.868 -49.853 1.00 82.56 317 ARG A C 1
ATOM 2517 O O . ARG A 1 317 ? -4.285 -15.091 -49.264 1.00 82.56 317 ARG A O 1
ATOM 2524 N N . PRO A 1 318 ? -6.350 -15.612 -50.028 1.00 83.25 318 PRO A N 1
ATOM 2525 C CA . PRO A 1 318 ? -6.970 -14.400 -49.513 1.00 83.25 318 PRO A CA 1
ATOM 2526 C C . PRO A 1 318 ? -6.982 -14.394 -47.980 1.00 83.25 318 PRO A C 1
ATOM 2528 O O . PRO A 1 318 ? -7.104 -15.442 -47.331 1.00 83.25 318 PRO A O 1
ATOM 2531 N N . ILE A 1 319 ? -6.874 -13.198 -47.401 1.00 87.12 319 ILE A N 1
ATOM 2532 C CA . ILE A 1 319 ? -6.954 -12.993 -45.954 1.00 87.12 319 ILE A CA 1
ATOM 2533 C C . ILE A 1 319 ? -8.422 -13.102 -45.540 1.00 87.12 319 ILE A C 1
ATOM 2535 O O . ILE A 1 319 ? -9.287 -12.412 -46.071 1.00 87.12 319 ILE A O 1
ATOM 2539 N N . ARG A 1 320 ? -8.720 -14.007 -44.607 1.00 84.19 320 ARG A N 1
ATOM 2540 C CA . ARG A 1 320 ? -10.061 -14.117 -44.024 1.00 84.19 320 ARG A CA 1
ATOM 2541 C C . ARG A 1 320 ? -10.298 -12.956 -43.053 1.00 84.19 320 ARG A C 1
ATOM 2543 O O . ARG A 1 320 ? -9.365 -12.538 -42.377 1.00 84.19 320 ARG A O 1
ATOM 2550 N N . ALA A 1 321 ? -11.539 -12.488 -42.933 1.00 77.25 321 ALA A N 1
ATOM 2551 C CA . ALA A 1 321 ? -11.889 -11.326 -42.105 1.00 77.25 321 ALA A CA 1
ATOM 2552 C C . ALA A 1 321 ? -11.527 -11.479 -40.608 1.00 77.25 321 ALA A C 1
ATOM 2554 O O . ALA A 1 321 ? -11.141 -10.513 -39.947 1.00 77.25 321 ALA A O 1
ATOM 2555 N N . ASP A 1 322 ? -11.609 -12.704 -40.078 1.00 75.44 322 ASP A N 1
ATOM 2556 C CA . ASP A 1 322 ? -11.174 -13.043 -38.718 1.00 75.44 322 ASP A CA 1
ATOM 2557 C C . ASP A 1 322 ? -9.661 -12.833 -38.548 1.00 75.44 322 ASP A C 1
ATOM 2559 O O . ASP A 1 322 ? -9.212 -12.141 -37.634 1.00 75.44 322 ASP A O 1
ATOM 2563 N N . LEU A 1 323 ? -8.880 -13.358 -39.490 1.00 83.69 323 LEU A N 1
ATOM 2564 C CA . LEU A 1 323 ? -7.427 -13.255 -39.500 1.00 83.69 323 LEU A CA 1
ATOM 2565 C C . LEU A 1 323 ? -6.934 -11.837 -39.821 1.00 83.69 323 LEU A C 1
ATOM 2567 O O . LEU A 1 323 ? -5.909 -11.418 -39.292 1.00 83.69 323 LEU A O 1
ATOM 2571 N N . GLU A 1 324 ? -7.649 -11.090 -40.661 1.00 84.31 324 GLU A N 1
ATOM 2572 C CA . GLU A 1 324 ? -7.327 -9.699 -40.993 1.00 84.31 324 GLU A CA 1
ATOM 2573 C C . GLU A 1 324 ? -7.366 -8.810 -39.747 1.00 84.31 324 GLU A C 1
ATOM 2575 O O . GLU A 1 324 ? -6.451 -8.020 -39.515 1.00 84.31 324 GLU A O 1
ATOM 2580 N N . THR A 1 325 ? -8.386 -8.990 -38.907 1.00 81.75 325 THR A N 1
ATOM 2581 C CA . THR A 1 325 ? -8.528 -8.246 -37.648 1.00 81.75 325 THR A CA 1
ATOM 2582 C C . THR A 1 325 ? -7.347 -8.517 -36.713 1.00 81.75 325 THR A C 1
ATOM 2584 O O . THR A 1 325 ? -6.774 -7.593 -36.129 1.00 81.75 325 THR A O 1
ATOM 2587 N N . ASP A 1 326 ? -6.943 -9.783 -36.595 1.00 82.56 326 ASP A N 1
ATOM 2588 C CA . ASP A 1 326 ? -5.808 -10.173 -35.764 1.00 82.56 326 ASP A CA 1
ATOM 2589 C C . ASP A 1 326 ? -4.469 -9.683 -36.335 1.00 82.56 326 ASP A C 1
ATOM 2591 O O . ASP A 1 326 ? -3.622 -9.215 -35.570 1.00 82.56 326 ASP A O 1
ATOM 2595 N N . LEU A 1 327 ? -4.290 -9.729 -37.660 1.00 85.44 327 LEU A N 1
ATOM 2596 C CA . LEU A 1 327 ? -3.104 -9.220 -38.354 1.00 85.44 327 LEU A CA 1
ATOM 2597 C C . LEU A 1 327 ? -2.945 -7.713 -38.166 1.00 85.44 327 LEU A C 1
ATOM 2599 O O . LEU A 1 327 ? -1.865 -7.274 -37.774 1.00 85.44 327 LEU A O 1
ATOM 2603 N N . ARG A 1 328 ? -4.016 -6.937 -38.367 1.00 85.81 328 ARG A N 1
ATOM 2604 C CA . ARG A 1 328 ? -4.013 -5.482 -38.152 1.00 85.81 328 ARG A CA 1
ATOM 2605 C C . ARG A 1 328 ? -3.651 -5.126 -36.718 1.00 85.81 328 ARG A C 1
ATOM 2607 O O . ARG A 1 328 ? -2.771 -4.308 -36.480 1.00 85.81 328 ARG A O 1
ATOM 2614 N N . ARG A 1 329 ? -4.234 -5.832 -35.749 1.00 81.31 329 ARG A N 1
ATOM 2615 C CA . ARG A 1 329 ? -3.940 -5.625 -34.325 1.00 81.31 329 ARG A CA 1
ATOM 2616 C C . ARG A 1 329 ? -2.505 -5.997 -33.937 1.00 81.31 329 ARG A C 1
ATOM 2618 O O . ARG A 1 329 ? -1.941 -5.370 -33.053 1.00 81.31 329 ARG A O 1
ATOM 2625 N N . ILE A 1 330 ? -1.935 -7.057 -34.511 1.00 82.00 330 ILE A N 1
ATOM 2626 C CA . ILE A 1 330 ? -0.598 -7.555 -34.130 1.00 82.00 330 ILE A CA 1
ATOM 2627 C C . ILE A 1 330 ? 0.523 -6.790 -34.843 1.00 82.00 330 ILE A C 1
ATOM 2629 O O . ILE A 1 330 ? 1.613 -6.628 -34.285 1.00 82.00 330 ILE A O 1
ATOM 2633 N N . LEU A 1 331 ? 0.270 -6.336 -36.070 1.00 81.44 331 LEU A N 1
ATOM 2634 C CA . LEU A 1 331 ? 1.230 -5.598 -36.887 1.00 81.44 331 LEU A CA 1
ATOM 2635 C C . LEU A 1 331 ? 1.082 -4.070 -36.755 1.00 81.44 331 LEU A C 1
ATOM 2637 O O . LEU A 1 331 ? 1.947 -3.357 -37.258 1.00 81.44 331 LEU A O 1
ATOM 2641 N N . ASP A 1 332 ? 0.084 -3.598 -35.998 1.00 76.38 332 ASP A N 1
ATOM 2642 C CA . ASP A 1 332 ? -0.333 -2.192 -35.847 1.00 76.38 332 ASP A CA 1
ATOM 2643 C C . ASP A 1 332 ? -0.621 -1.509 -37.203 1.00 76.38 332 ASP A C 1
ATOM 2645 O O . ASP A 1 332 ? -0.103 -0.427 -37.481 1.00 76.38 332 ASP A O 1
ATOM 2649 N N . LEU A 1 333 ? -1.433 -2.169 -38.044 1.00 69.94 333 LEU A N 1
ATOM 2650 C CA . LEU A 1 333 ? -1.871 -1.708 -39.378 1.00 69.94 333 LEU A CA 1
ATOM 2651 C C . LEU A 1 333 ? -3.302 -1.165 -39.401 1.00 69.94 333 LEU A C 1
ATOM 2653 O O . LEU A 1 333 ? -4.144 -1.681 -38.631 1.00 69.94 333 LEU A O 1
#

Foldseek 3Di:
DVVVLVVLQPAKDWDKDFLDDDPDDTRMDTDIKRQKHKDKDFADDQDPVVRDHPDGPDIDIDIDGIPVCCADCPPVCVLVVNHHRDDFDAQPLLVVDDCVPLVLLSQLSVCLRVQLLVQVPPPASFKDFLQVSCVNRDDPVLLVVLQVDVVSVVVVLLSVLVSVVVQVVSAKAAPPPPPDDDDPDDDDDDDDDDDDDDDDDDDDDPPPDPPPCQHFFFDPPDDPCSRPPDPDDQDVSNSVVRRGTMGGIHHHPPNVVVSVVVVVVVVVVPPPPDPDPFDALCNLVVLCVVVVHDLVRVCVSLVHDSVVNVCRNVVVDGQDPVRSVVSCSSSVD

pLDDT: mean 75.78, std 19.36, range [24.42, 95.06]

Radius of gyration: 30.57 Å; chains: 1; bounding box: 73×88×81 Å